Protein AF-G5JDY2-F1 (afdb_monomer)

pLDDT: mean 75.81, std 18.69, range [34.12, 97.06]

Sequence (237 aa):
MHYLDYQIGDGAIVSAGGQRQGIKLGQPGVKLIEAIADKLKKIEQNDEKLADNTHEKALMRFLSHESQPSSTEVTQPSITPEVLGLSDDWVKRLQSVMEQTGQTDFKAMVCELVKQEIKFREGMRTRHQGKDFQSMPLSKLKRTRHPEAAAEKMRRAFLAIKYYNSNVATSLSQRWFINPNSIHKLVGGRFSIITPWCDRHFDEIDSHNQTYELTEGDNRKSVDISEVVQVPEYPTD

Secondary structure (DSSP, 8-state):
--TTS----THHHHHTTT---PPPTTSTT-PPPHHHHHHHHHHHHHHTTSSSSHHHHHHHHHHTT---------------TTTTT--HHHHHHHHHHHHHHT---HHHHHHHHHHHHHHHHHHHHHTTTT--STTS-HHHHHH---HHHHHHHHHHHHHHHHHIIIII--SGGG----SHHHHHHHH---HHHHHHHHHHTHHHHHHHHHHTT--GGGG--SS-HHHHPPPPSS---

Structure (mmCIF, N/CA/C/O backbone):
data_AF-G5JDY2-F1
#
_entry.id   AF-G5JDY2-F1
#
loop_
_atom_site.group_PDB
_atom_site.id
_atom_site.type_symbol
_atom_site.label_atom_id
_atom_site.label_alt_id
_atom_site.label_comp_id
_atom_site.label_asym_id
_atom_site.label_entity_id
_atom_site.label_seq_id
_atom_site.pdbx_PDB_ins_code
_atom_site.Cartn_x
_atom_site.Cartn_y
_atom_site.Cartn_z
_atom_site.occupancy
_atom_site.B_iso_or_equiv
_atom_site.auth_seq_id
_atom_site.auth_comp_id
_atom_site.auth_asym_id
_atom_site.auth_atom_id
_atom_site.pdbx_PDB_model_num
ATOM 1 N N . MET A 1 1 ? 30.820 24.863 43.262 1.00 44.72 1 MET A N 1
ATOM 2 C CA . MET A 1 1 ? 30.528 24.304 41.925 1.00 44.72 1 MET A CA 1
ATOM 3 C C . MET A 1 1 ? 29.238 24.936 41.435 1.00 44.72 1 MET A C 1
ATOM 5 O O . MET A 1 1 ? 28.213 24.754 42.081 1.00 44.72 1 MET A O 1
ATOM 9 N N . HIS A 1 2 ? 29.319 25.765 40.394 1.00 37.88 2 HIS A N 1
ATOM 10 C CA . HIS A 1 2 ? 28.180 26.474 39.813 1.00 37.88 2 HIS A CA 1
ATOM 11 C C . HIS A 1 2 ? 27.508 25.582 38.758 1.00 37.88 2 HIS A C 1
ATOM 13 O O . HIS A 1 2 ? 28.174 25.052 37.880 1.00 37.88 2 HIS A O 1
ATOM 19 N N . TYR A 1 3 ? 26.189 25.406 38.852 1.00 39.09 3 TYR A N 1
ATOM 20 C CA . TYR A 1 3 ? 25.370 24.538 37.985 1.00 39.09 3 TYR A CA 1
ATOM 21 C C . TYR A 1 3 ? 25.087 25.150 36.589 1.00 39.09 3 TYR A C 1
ATOM 23 O O . TYR A 1 3 ? 24.104 24.791 35.946 1.00 39.09 3 TYR A O 1
ATOM 31 N N . LEU A 1 4 ? 25.906 26.107 36.137 1.00 39.38 4 LEU A N 1
ATOM 32 C CA . LEU A 1 4 ? 25.651 26.935 34.946 1.00 39.38 4 LEU A CA 1
ATOM 33 C C . LEU A 1 4 ? 26.589 26.646 33.757 1.00 39.38 4 LEU A C 1
ATOM 35 O O . LEU A 1 4 ? 26.387 27.223 32.694 1.00 39.38 4 LEU A O 1
ATOM 39 N N . ASP A 1 5 ? 27.557 25.734 33.895 1.00 41.59 5 ASP A N 1
ATOM 40 C CA . ASP A 1 5 ? 28.634 25.548 32.903 1.00 41.59 5 ASP A CA 1
ATOM 41 C C . ASP A 1 5 ? 28.404 24.422 31.876 1.00 41.59 5 ASP A C 1
ATOM 43 O O . ASP A 1 5 ? 29.284 24.137 31.065 1.00 41.59 5 ASP A O 1
ATOM 47 N N . TYR A 1 6 ? 27.242 23.766 31.859 1.00 45.47 6 TYR A N 1
ATOM 48 C CA . TYR A 1 6 ? 26.938 22.738 30.856 1.00 45.47 6 TYR A CA 1
ATOM 49 C C . TYR A 1 6 ? 25.781 23.165 29.960 1.00 45.47 6 TYR A C 1
ATOM 51 O O . TYR A 1 6 ? 24.608 23.139 30.329 1.00 45.47 6 TYR A O 1
ATOM 59 N N . GLN A 1 7 ? 26.134 23.516 28.729 1.00 45.25 7 GLN A N 1
ATOM 60 C CA . GLN A 1 7 ? 25.200 23.674 27.629 1.00 45.25 7 GLN A CA 1
ATOM 61 C C . GLN A 1 7 ? 25.020 22.290 26.988 1.00 45.25 7 GLN A C 1
ATOM 63 O O . GLN A 1 7 ? 25.924 21.785 26.320 1.00 45.25 7 GLN A O 1
ATOM 68 N N . ILE A 1 8 ? 23.876 21.637 27.215 1.00 48.44 8 ILE A N 1
ATOM 69 C CA . ILE A 1 8 ? 23.504 20.444 26.443 1.00 48.44 8 ILE A CA 1
ATOM 70 C C . ILE A 1 8 ? 23.123 20.948 25.052 1.00 48.44 8 ILE A C 1
ATOM 72 O O . ILE A 1 8 ? 22.000 21.384 24.822 1.00 48.44 8 ILE A O 1
ATOM 76 N N . GLY A 1 9 ? 24.099 20.993 24.150 1.00 44.06 9 GLY A N 1
ATOM 77 C CA . GLY A 1 9 ? 23.869 21.410 22.777 1.00 44.06 9 GLY A CA 1
ATOM 78 C C . GLY A 1 9 ? 23.030 20.373 22.034 1.00 44.06 9 GLY A C 1
ATOM 79 O O . GLY A 1 9 ? 23.455 19.227 21.884 1.00 44.06 9 GLY A O 1
ATOM 80 N N . ASP A 1 10 ? 21.896 20.799 21.476 1.00 51.88 10 ASP A N 1
ATOM 81 C CA . ASP A 1 10 ? 21.082 20.014 20.531 1.00 51.88 10 ASP A CA 1
ATOM 82 C C . ASP A 1 10 ? 21.873 19.550 19.292 1.00 51.88 10 ASP A C 1
ATOM 84 O O . ASP A 1 10 ? 21.410 18.700 18.534 1.00 51.88 10 ASP A O 1
ATOM 88 N N . GLY A 1 11 ? 23.099 20.047 19.093 1.00 53.56 11 GLY A N 1
ATOM 89 C CA . GLY A 1 11 ? 23.984 19.667 17.993 1.00 53.56 11 GLY A CA 1
ATOM 90 C C . GLY A 1 11 ? 24.233 18.159 17.873 1.00 53.56 11 GLY A C 1
ATOM 91 O O . GLY A 1 11 ? 24.315 17.660 16.755 1.00 53.56 11 GLY A O 1
ATOM 92 N N . ALA A 1 12 ? 24.277 17.416 18.986 1.00 53.31 12 ALA A N 1
ATOM 93 C CA . ALA A 1 12 ? 24.433 15.955 18.956 1.00 53.31 12 ALA A CA 1
ATOM 94 C C . ALA A 1 12 ? 23.153 15.215 18.516 1.00 53.31 12 ALA A C 1
ATOM 96 O O . ALA A 1 12 ? 23.222 14.121 17.963 1.00 53.31 12 ALA A O 1
ATOM 97 N N . ILE A 1 13 ? 21.979 15.812 18.744 1.00 51.97 13 ILE A N 1
ATOM 98 C CA . ILE A 1 13 ? 20.679 15.268 18.321 1.00 51.97 13 ILE A CA 1
ATOM 99 C C . ILE A 1 13 ? 20.445 15.580 16.839 1.00 51.97 13 ILE A C 1
ATOM 101 O O . ILE A 1 13 ? 19.950 14.736 16.091 1.00 51.97 13 ILE A O 1
ATOM 105 N N . VAL A 1 14 ? 20.846 16.777 16.403 1.00 57.16 14 VAL A N 1
ATOM 106 C CA . VAL A 1 14 ? 20.734 17.225 15.010 1.00 57.16 14 VAL A CA 1
ATOM 107 C C . VAL A 1 14 ? 21.685 16.444 14.096 1.00 57.16 14 VAL A C 1
ATOM 109 O O . VAL A 1 14 ? 21.272 16.036 13.013 1.00 57.16 14 VAL A O 1
ATOM 112 N N . SER A 1 15 ? 22.917 16.148 14.531 1.00 57.53 15 SER A N 1
ATOM 113 C CA . SER A 1 15 ? 23.871 15.351 13.739 1.00 57.53 15 SER A CA 1
ATOM 114 C C . SER A 1 15 ? 23.479 13.874 13.596 1.00 57.53 15 SER A C 1
ATOM 116 O O . SER A 1 15 ? 23.879 13.229 12.629 1.00 57.53 15 SER A O 1
ATOM 118 N N . ALA A 1 16 ? 22.662 13.347 14.514 1.00 54.66 16 ALA A N 1
ATOM 119 C CA . ALA A 1 16 ? 22.169 11.967 14.514 1.00 54.66 16 ALA A CA 1
ATOM 120 C C . ALA A 1 16 ? 20.735 11.819 13.957 1.00 54.66 16 ALA A C 1
ATOM 122 O O . ALA A 1 16 ? 20.071 10.809 14.204 1.00 54.66 16 ALA A O 1
ATOM 123 N N . GLY A 1 17 ? 20.223 12.822 13.233 1.00 56.22 17 GLY A N 1
ATOM 124 C CA . GLY A 1 17 ? 18.916 12.746 12.570 1.00 56.22 17 GLY A CA 1
ATOM 125 C C . GLY A 1 17 ? 17.718 12.669 13.526 1.00 56.22 17 GLY A C 1
ATOM 126 O O . GLY A 1 17 ? 16.702 12.066 13.190 1.00 56.22 17 GLY A O 1
ATOM 127 N N . GLY A 1 18 ? 17.824 13.238 14.732 1.00 57.09 18 GLY A N 1
ATOM 128 C CA . GLY A 1 18 ? 16.730 13.277 15.711 1.00 57.09 18 GLY A CA 1
ATOM 129 C C . GLY A 1 18 ? 16.553 12.003 16.547 1.00 57.09 18 GLY A C 1
ATOM 130 O O . GLY A 1 18 ? 15.628 11.925 17.357 1.00 57.09 18 GLY A O 1
ATOM 131 N N . GLN A 1 19 ? 17.433 11.009 16.400 1.00 51.22 19 GLN A N 1
ATOM 132 C CA . GLN A 1 19 ? 17.421 9.792 17.215 1.00 51.22 19 GLN A CA 1
ATOM 133 C C . GLN A 1 19 ? 18.174 10.030 18.534 1.00 51.22 19 GLN A C 1
ATOM 135 O O . GLN A 1 19 ? 19.338 10.427 18.544 1.00 51.22 19 GLN A O 1
ATOM 140 N N . ARG A 1 20 ? 17.525 9.766 19.677 1.00 52.12 20 ARG A N 1
ATOM 141 C CA . ARG A 1 20 ? 18.186 9.819 20.992 1.00 52.12 20 ARG A CA 1
ATOM 142 C C . ARG A 1 20 ? 19.141 8.631 21.126 1.00 52.12 20 ARG A C 1
ATOM 144 O O . ARG A 1 20 ? 18.690 7.503 21.307 1.00 52.12 20 ARG A O 1
ATOM 151 N N . GLN A 1 21 ? 20.449 8.871 21.081 1.00 49.72 21 GLN A N 1
ATOM 152 C CA . GLN A 1 21 ? 21.435 7.833 21.384 1.00 49.72 21 GLN A CA 1
ATOM 153 C C . GLN A 1 21 ? 21.562 7.661 22.902 1.00 49.72 21 GLN A C 1
ATOM 155 O O . GLN A 1 21 ? 22.190 8.461 23.590 1.00 49.72 21 GLN A O 1
ATOM 160 N N . GLY A 1 22 ? 20.933 6.619 23.444 1.00 54.03 22 GLY A N 1
ATOM 161 C CA . GLY A 1 22 ? 21.213 6.170 24.806 1.00 54.03 22 GLY A CA 1
ATOM 162 C C . GLY A 1 22 ? 22.564 5.454 24.863 1.00 54.03 22 GLY A C 1
ATOM 163 O O . GLY A 1 22 ? 22.836 4.581 24.040 1.00 54.03 22 GLY A O 1
ATOM 164 N N . ILE A 1 23 ? 23.402 5.789 25.844 1.00 53.62 23 ILE A N 1
ATOM 165 C CA . ILE A 1 23 ? 24.634 5.042 26.127 1.00 53.62 23 ILE A CA 1
ATOM 166 C C . ILE A 1 23 ? 24.253 3.782 26.913 1.00 53.62 23 ILE A C 1
ATOM 168 O O . ILE A 1 23 ? 23.646 3.870 27.982 1.00 53.62 23 ILE A O 1
ATOM 172 N N . LYS A 1 24 ? 24.588 2.598 26.385 1.00 51.81 24 LYS A N 1
ATOM 173 C CA . LYS A 1 24 ? 24.341 1.321 27.071 1.00 51.81 24 LYS A CA 1
ATOM 174 C C . LYS A 1 24 ? 25.300 1.165 28.256 1.00 51.81 24 LYS A C 1
ATOM 176 O O . LYS A 1 24 ? 26.511 1.329 28.108 1.00 51.81 24 LYS A O 1
ATOM 181 N N . LEU A 1 25 ? 24.758 0.815 29.422 1.00 51.72 25 LEU A N 1
ATOM 182 C CA . LEU A 1 25 ? 25.551 0.445 30.596 1.00 51.72 25 LEU A CA 1
ATOM 183 C C . LEU A 1 25 ? 26.377 -0.820 30.288 1.00 51.72 25 LEU A C 1
ATOM 185 O O . LEU A 1 25 ? 25.886 -1.725 29.616 1.00 51.72 25 LEU A O 1
ATOM 189 N N . GLY A 1 26 ? 27.628 -0.868 30.758 1.00 56.31 26 GLY A N 1
ATOM 190 C CA . GLY A 1 26 ? 28.533 -2.013 30.565 1.00 56.31 26 GLY A CA 1
ATOM 191 C C . GLY A 1 26 ? 29.486 -1.927 29.364 1.00 56.31 26 GLY A C 1
ATOM 192 O O . GLY A 1 26 ? 30.232 -2.872 29.124 1.00 56.31 26 GLY A O 1
ATOM 193 N N . GLN A 1 27 ? 29.502 -0.816 28.616 1.00 55.31 27 GLN A N 1
ATOM 194 C CA . GLN A 1 27 ? 30.501 -0.591 27.564 1.00 55.31 27 GLN A CA 1
ATOM 195 C C . GLN A 1 27 ? 31.843 -0.067 28.114 1.00 55.31 27 GLN A C 1
ATOM 197 O O . GLN A 1 27 ? 31.863 0.607 29.150 1.00 55.31 27 GLN A O 1
ATOM 202 N N . PRO A 1 28 ? 32.970 -0.326 27.418 1.00 46.12 28 PRO A N 1
ATOM 203 C CA . PRO A 1 28 ? 34.279 0.199 27.801 1.00 46.12 28 PRO A CA 1
ATOM 204 C C . PRO A 1 28 ? 34.244 1.729 27.937 1.00 46.12 28 PRO A C 1
ATOM 206 O O . PRO A 1 28 ? 33.861 2.430 27.006 1.00 46.12 28 PRO A O 1
ATOM 209 N N . GLY A 1 29 ? 34.631 2.251 29.104 1.00 51.69 29 GLY A N 1
ATOM 210 C CA . GLY A 1 29 ? 34.652 3.695 29.386 1.00 51.69 29 GLY A CA 1
ATOM 211 C C . GLY A 1 29 ? 33.401 4.258 30.073 1.00 51.69 29 GLY A C 1
ATOM 212 O O . GLY A 1 29 ? 33.435 5.401 30.525 1.00 51.69 29 GLY A O 1
ATOM 213 N N . VAL A 1 30 ? 32.332 3.472 30.239 1.00 54.56 30 VAL A N 1
ATOM 214 C CA . VAL A 1 30 ? 31.114 3.893 30.953 1.00 54.56 30 VAL A CA 1
ATOM 215 C C . VAL A 1 30 ? 31.181 3.429 32.410 1.00 54.56 30 VAL A C 1
ATOM 217 O O . VAL A 1 30 ? 31.143 2.232 32.686 1.00 54.56 30 VAL A O 1
ATOM 220 N N . LYS A 1 31 ? 31.276 4.369 33.360 1.00 56.03 31 LYS A N 1
ATOM 221 C CA . LYS A 1 31 ? 31.296 4.078 34.805 1.00 56.03 31 LYS A CA 1
ATOM 222 C C . LYS A 1 31 ? 29.950 4.405 35.447 1.00 56.03 31 LYS A C 1
ATOM 224 O O . LYS A 1 31 ? 29.399 5.481 35.228 1.00 56.03 31 LYS A O 1
ATOM 229 N N . LEU A 1 32 ? 29.437 3.477 36.252 1.00 58.91 32 LEU A N 1
ATOM 230 C CA . LEU A 1 32 ? 28.221 3.673 37.037 1.00 58.91 32 LEU A CA 1
ATOM 231 C C . LEU A 1 32 ? 28.527 4.557 38.255 1.00 58.91 32 LEU A C 1
ATOM 233 O O . LEU A 1 32 ? 29.539 4.360 38.924 1.00 58.91 32 LEU A O 1
ATOM 237 N N . ILE A 1 33 ? 27.651 5.516 38.551 1.00 65.69 33 ILE A N 1
ATOM 238 C CA . ILE A 1 33 ? 27.779 6.373 39.736 1.00 65.69 33 ILE A CA 1
ATOM 239 C C . ILE A 1 33 ? 27.248 5.609 40.958 1.00 65.69 33 ILE A C 1
ATOM 241 O O . ILE A 1 33 ? 26.198 4.968 40.878 1.00 65.69 33 ILE A O 1
ATOM 245 N N . GLU A 1 34 ? 27.947 5.698 42.092 1.00 60.94 34 GLU A N 1
ATOM 246 C CA . GLU A 1 34 ? 27.677 4.929 43.323 1.00 60.94 34 GLU A CA 1
ATOM 247 C C . GLU A 1 34 ? 26.218 5.027 43.802 1.00 60.94 34 GLU A C 1
ATOM 249 O O . GLU A 1 34 ? 25.598 4.016 44.126 1.00 60.94 34 GLU A O 1
ATOM 254 N N . ALA A 1 35 ? 25.608 6.214 43.718 1.00 55.69 35 ALA A N 1
ATOM 255 C CA . ALA A 1 35 ? 24.208 6.431 44.096 1.00 55.69 35 ALA A CA 1
ATOM 256 C C . ALA A 1 35 ? 23.195 5.604 43.271 1.00 55.69 35 ALA A C 1
ATOM 258 O O . ALA A 1 35 ? 22.096 5.303 43.743 1.00 55.69 35 ALA A O 1
ATOM 259 N N . ILE A 1 36 ? 23.543 5.247 42.030 1.00 56.00 36 ILE A N 1
ATOM 260 C CA . ILE A 1 36 ? 22.716 4.404 41.155 1.00 56.00 36 ILE A CA 1
ATOM 261 C C . ILE A 1 36 ? 23.014 2.920 41.416 1.00 56.00 36 ILE A C 1
ATOM 263 O O . ILE A 1 36 ? 22.095 2.102 41.382 1.00 56.00 36 ILE A O 1
ATOM 267 N N . ALA A 1 37 ? 24.261 2.581 41.760 1.00 60.59 37 ALA A N 1
ATOM 268 C CA . ALA A 1 37 ? 24.661 1.225 42.134 1.00 60.59 37 ALA A CA 1
ATOM 269 C C . ALA A 1 37 ? 23.890 0.712 43.363 1.00 60.59 37 ALA A C 1
ATOM 271 O O . ALA A 1 37 ? 23.390 -0.413 43.355 1.00 60.59 37 ALA A O 1
ATOM 272 N N . ASP A 1 38 ? 23.713 1.556 44.382 1.00 67.25 38 ASP A N 1
ATOM 273 C CA . ASP A 1 38 ? 22.978 1.191 45.599 1.00 67.25 38 ASP A CA 1
ATOM 274 C C . ASP A 1 38 ? 21.475 1.000 45.359 1.00 67.25 38 ASP A C 1
ATOM 276 O O . ASP A 1 38 ? 20.833 0.165 46.003 1.00 67.25 38 ASP A O 1
ATOM 280 N N . LYS A 1 39 ? 20.896 1.746 44.408 1.00 65.69 39 LYS A N 1
ATOM 281 C CA . LYS A 1 39 ? 19.500 1.550 43.989 1.00 65.69 39 LYS A CA 1
ATOM 282 C C . LYS A 1 39 ? 19.311 0.233 43.243 1.00 65.69 39 LYS A C 1
ATOM 284 O O . LYS A 1 39 ? 18.317 -0.439 43.496 1.00 65.69 39 LYS A O 1
ATOM 289 N N . LEU A 1 40 ? 20.249 -0.148 42.375 1.00 61.69 40 LEU A N 1
ATOM 290 C CA . LEU A 1 40 ? 20.178 -1.411 41.634 1.00 61.69 40 LEU A CA 1
ATOM 291 C C . LEU A 1 40 ? 20.337 -2.623 42.559 1.00 61.69 40 LEU A C 1
ATOM 293 O O . LEU A 1 40 ? 19.518 -3.534 42.495 1.00 61.69 40 LEU A O 1
ATOM 297 N N . LYS A 1 41 ? 21.273 -2.576 43.519 1.00 65.19 41 LYS A N 1
ATOM 298 C CA . LYS A 1 41 ? 21.425 -3.636 44.533 1.00 65.19 41 LYS A CA 1
ATOM 299 C C . LYS A 1 41 ? 20.161 -3.851 45.372 1.00 65.19 41 LYS A C 1
ATOM 301 O O . LYS A 1 41 ? 19.842 -4.983 45.713 1.00 65.19 41 LYS A O 1
ATOM 306 N N . LYS A 1 42 ? 19.418 -2.785 45.696 1.00 63.47 42 LYS A N 1
ATOM 307 C CA . LYS A 1 42 ? 18.137 -2.891 46.424 1.00 63.47 42 LYS A CA 1
ATOM 308 C C . LYS A 1 42 ? 17.010 -3.504 45.591 1.00 63.47 42 LYS A C 1
ATOM 310 O O . LYS A 1 42 ? 16.092 -4.074 46.170 1.00 63.47 42 LYS A O 1
ATOM 315 N N . ILE A 1 43 ? 17.055 -3.358 44.268 1.00 59.12 43 ILE A N 1
ATOM 316 C CA . ILE A 1 43 ? 16.071 -3.956 43.356 1.00 59.12 43 ILE A CA 1
ATOM 317 C C . ILE A 1 43 ? 16.373 -5.451 43.197 1.00 59.12 43 ILE A C 1
ATOM 319 O O . ILE A 1 43 ? 15.486 -6.264 43.431 1.00 59.12 43 ILE A O 1
ATOM 323 N N . GLU A 1 44 ? 17.636 -5.819 42.960 1.00 56.78 44 GLU A N 1
ATOM 324 C CA . GLU A 1 44 ? 18.056 -7.227 42.849 1.00 56.78 44 GLU A CA 1
ATOM 325 C C . GLU A 1 44 ? 17.809 -8.016 44.150 1.00 56.78 44 GLU A C 1
ATOM 327 O O . GLU A 1 44 ? 17.291 -9.128 44.112 1.00 56.78 44 GLU A O 1
ATOM 332 N N . GLN A 1 45 ? 18.061 -7.415 45.322 1.00 55.88 45 GLN A N 1
ATOM 333 C CA . GLN A 1 45 ? 17.772 -8.044 46.623 1.00 55.88 45 GLN A CA 1
ATOM 334 C C . GLN A 1 45 ? 16.270 -8.173 46.942 1.00 55.88 45 GLN A C 1
ATOM 336 O O . GLN A 1 45 ? 15.897 -8.979 47.800 1.00 55.88 45 GLN A O 1
ATOM 341 N N . ASN A 1 46 ? 15.408 -7.376 46.299 1.00 53.84 46 ASN A N 1
ATOM 342 C CA . ASN A 1 46 ? 13.953 -7.485 46.442 1.00 53.84 46 ASN A CA 1
ATOM 343 C C . ASN A 1 46 ? 13.374 -8.574 45.532 1.00 53.84 46 ASN A C 1
ATOM 345 O O . ASN A 1 46 ? 12.448 -9.265 45.955 1.00 53.84 46 ASN A O 1
ATOM 349 N N . ASP A 1 47 ? 13.938 -8.768 44.338 1.00 48.53 47 ASP A N 1
ATOM 350 C CA . ASP A 1 47 ? 13.490 -9.803 43.401 1.00 48.53 47 ASP A CA 1
ATOM 351 C C . ASP A 1 47 ? 13.899 -11.215 43.860 1.00 48.53 47 ASP A C 1
ATOM 353 O O . ASP A 1 47 ? 13.107 -12.151 43.751 1.00 48.53 47 ASP A O 1
ATOM 357 N N . GLU A 1 48 ? 15.070 -11.373 44.492 1.00 46.34 48 GLU A N 1
ATOM 358 C CA . GLU A 1 48 ? 15.531 -12.676 45.008 1.00 46.34 48 GLU A CA 1
ATOM 359 C C . GLU A 1 48 ? 14.719 -13.172 46.225 1.00 46.34 48 GLU A C 1
ATOM 361 O O . GLU A 1 48 ? 14.600 -14.374 46.456 1.00 46.34 48 GLU A O 1
ATOM 366 N N . LYS A 1 49 ? 14.092 -12.264 46.990 1.00 47.50 49 LYS A N 1
ATOM 367 C CA . LYS A 1 49 ? 13.201 -12.614 48.116 1.00 47.50 49 LYS A CA 1
ATOM 368 C C . LYS A 1 49 ? 11.743 -12.850 47.714 1.00 47.50 49 LYS A C 1
ATOM 370 O O . LYS A 1 49 ? 10.965 -13.325 48.543 1.00 47.50 49 LYS A O 1
ATOM 375 N N . LEU A 1 50 ? 11.355 -12.516 46.483 1.00 44.16 50 LEU A N 1
ATOM 376 C CA . LEU A 1 50 ? 9.963 -12.578 46.027 1.00 44.16 50 LEU A CA 1
ATOM 377 C C . LEU A 1 50 ? 9.588 -13.928 45.393 1.00 44.16 50 LEU A C 1
ATOM 379 O O . LEU A 1 50 ? 8.407 -14.184 45.162 1.00 44.16 50 LEU A O 1
ATOM 383 N N . ALA A 1 51 ? 10.563 -14.806 45.147 1.00 44.12 51 ALA A N 1
ATOM 384 C CA . ALA A 1 51 ? 10.347 -16.023 44.374 1.00 44.12 51 ALA A CA 1
ATOM 385 C C . ALA A 1 51 ? 9.610 -17.159 45.109 1.00 44.12 51 ALA A C 1
ATOM 387 O O . ALA A 1 51 ? 9.164 -18.070 44.423 1.00 44.12 51 ALA A O 1
ATOM 388 N N . ASP A 1 52 ? 9.439 -17.134 46.444 1.00 52.97 52 ASP A N 1
ATOM 389 C CA . ASP A 1 52 ? 9.148 -18.407 47.133 1.00 52.97 52 ASP A CA 1
ATOM 390 C C . ASP A 1 52 ? 8.101 -18.435 48.259 1.00 52.97 52 ASP A C 1
ATOM 392 O O . ASP A 1 52 ? 8.069 -19.420 48.984 1.00 52.97 52 ASP A O 1
ATOM 396 N N . ASN A 1 53 ? 7.230 -17.433 48.491 1.00 57.06 53 ASN A N 1
ATOM 397 C CA . ASN A 1 53 ? 6.184 -17.637 49.531 1.00 57.06 53 ASN A CA 1
ATOM 398 C C . ASN A 1 53 ? 4.965 -16.694 49.589 1.00 57.06 53 ASN A C 1
ATOM 400 O O . ASN A 1 53 ? 4.247 -16.690 50.594 1.00 57.06 53 ASN A O 1
ATOM 404 N N . THR A 1 54 ? 4.686 -15.875 48.574 1.00 58.06 54 THR A N 1
ATOM 405 C CA . THR A 1 54 ? 3.612 -14.865 48.702 1.00 58.06 54 THR A CA 1
ATOM 406 C C . THR A 1 54 ? 2.256 -15.371 48.210 1.00 58.06 54 THR A C 1
ATOM 408 O O . THR A 1 54 ? 1.230 -15.050 48.807 1.00 58.06 54 THR A O 1
ATOM 411 N N . HIS A 1 55 ? 2.235 -16.192 47.156 1.00 49.53 55 HIS A N 1
ATOM 412 C CA . HIS A 1 55 ? 0.982 -16.618 46.527 1.00 49.53 55 HIS A CA 1
ATOM 413 C C . HIS A 1 55 ? 0.299 -17.760 47.294 1.00 49.53 55 HIS A C 1
ATOM 415 O O . HIS A 1 55 ? -0.890 -17.661 47.573 1.00 49.53 55 HIS A O 1
ATOM 421 N N . GLU A 1 56 ? 1.044 -18.778 47.744 1.00 50.72 56 GLU A N 1
ATOM 422 C CA . GLU A 1 56 ? 0.485 -19.886 48.539 1.00 50.72 56 GLU A CA 1
ATOM 423 C C . GLU A 1 56 ? 0.025 -19.451 49.934 1.00 50.72 56 GLU A C 1
ATOM 425 O O . GLU A 1 56 ? -1.042 -19.868 50.377 1.00 50.72 56 GLU A O 1
ATOM 430 N N . LYS A 1 57 ? 0.746 -18.547 50.617 1.00 54.03 57 LYS A N 1
ATOM 431 C CA . LYS A 1 57 ? 0.266 -17.978 51.891 1.00 54.03 57 LYS A CA 1
ATOM 432 C C . LYS A 1 57 ? -0.962 -17.095 51.707 1.00 54.03 57 LYS A C 1
ATOM 434 O O . LYS A 1 57 ? -1.825 -17.105 52.578 1.00 54.03 57 LYS A O 1
ATOM 439 N N . ALA A 1 58 ? -1.061 -16.347 50.607 1.00 56.28 58 ALA A N 1
ATOM 440 C CA . ALA A 1 58 ? -2.255 -15.563 50.302 1.00 56.28 58 ALA A CA 1
ATOM 441 C C . ALA A 1 58 ? -3.462 -16.470 50.013 1.00 56.28 58 ALA A C 1
ATOM 443 O O . ALA A 1 58 ? -4.537 -16.229 50.554 1.00 56.28 58 ALA A O 1
ATOM 444 N N . LEU A 1 59 ? -3.263 -17.554 49.256 1.00 48.22 59 LEU A N 1
ATOM 445 C CA . LEU A 1 59 ? -4.294 -18.552 48.962 1.00 48.22 59 LEU A CA 1
ATOM 446 C C . LEU A 1 59 ? -4.725 -19.326 50.218 1.00 48.22 59 LEU A C 1
ATOM 448 O O . LEU A 1 59 ? -5.917 -19.472 50.466 1.00 48.22 59 LEU A O 1
ATOM 452 N N . MET A 1 60 ? -3.780 -19.737 51.068 1.00 50.34 60 MET A N 1
ATOM 453 C CA . MET A 1 60 ? -4.082 -20.428 52.328 1.00 50.34 60 MET A CA 1
ATOM 454 C C . MET A 1 60 ? -4.779 -19.515 53.338 1.00 50.34 60 MET A C 1
ATOM 456 O O . MET A 1 60 ? -5.646 -19.984 54.068 1.00 50.34 60 MET A O 1
ATOM 460 N N . ARG A 1 61 ? -4.468 -18.211 53.363 1.00 57.81 61 ARG A N 1
ATOM 461 C CA . ARG A 1 61 ? -5.158 -17.212 54.202 1.00 57.81 61 ARG A CA 1
ATOM 462 C C . ARG A 1 61 ? -6.567 -16.897 53.694 1.00 57.81 61 ARG A C 1
ATOM 464 O O . ARG A 1 61 ? -7.441 -16.588 54.495 1.00 57.81 61 ARG A O 1
ATOM 471 N N . PHE A 1 62 ? -6.780 -16.996 52.381 1.00 53.16 62 PHE A N 1
ATOM 472 C CA . PHE A 1 62 ? -8.089 -16.839 51.749 1.00 53.16 62 PHE A CA 1
ATOM 473 C C . PHE A 1 62 ? -8.992 -18.053 52.018 1.00 53.16 62 PHE A C 1
ATOM 475 O O . PHE A 1 62 ? -10.152 -17.886 52.373 1.00 53.16 62 PHE A O 1
ATOM 482 N N . LEU A 1 63 ? -8.439 -19.269 51.946 1.00 53.19 63 LEU A N 1
ATOM 483 C CA . LEU A 1 63 ? -9.164 -20.520 52.205 1.00 53.19 63 LEU A CA 1
ATOM 484 C C . LEU A 1 63 ? -9.429 -20.793 53.698 1.00 53.19 63 LEU A C 1
ATOM 486 O O . LEU A 1 63 ? -10.342 -21.539 54.026 1.00 53.19 63 LEU A O 1
ATOM 490 N N . SER A 1 64 ? -8.659 -20.194 54.614 1.00 51.66 64 SER A N 1
ATOM 491 C CA . SER A 1 64 ? -8.854 -20.359 56.068 1.00 51.66 64 SER A CA 1
ATOM 492 C C . SER A 1 64 ? -9.809 -19.339 56.703 1.00 51.66 64 SER A C 1
ATOM 494 O O . SER A 1 64 ? -10.122 -19.460 57.885 1.00 51.66 64 SER A O 1
ATOM 496 N N . HIS A 1 65 ? -10.325 -18.378 55.929 1.00 45.50 65 HIS A N 1
ATOM 497 C CA . HIS A 1 65 ? -11.358 -17.427 56.357 1.00 45.50 65 HIS A CA 1
ATOM 498 C C . HIS A 1 65 ? -12.715 -17.683 55.673 1.00 45.50 65 HIS A C 1
ATOM 500 O O . HIS A 1 65 ? -13.465 -16.756 55.384 1.00 45.50 65 HIS A O 1
ATOM 506 N N . GLU A 1 66 ? -13.094 -18.946 55.478 1.00 47.69 66 GLU A N 1
ATOM 507 C CA . GLU A 1 66 ? -14.516 -19.291 55.432 1.00 47.69 66 GLU A CA 1
ATOM 508 C C . GLU A 1 66 ? -15.031 -19.403 56.865 1.00 47.69 66 GLU A C 1
ATOM 510 O O . GLU A 1 66 ? -14.812 -20.414 57.528 1.00 47.69 66 GLU A O 1
ATOM 515 N N . SER A 1 67 ? -15.677 -18.334 57.340 1.00 47.00 67 SER A N 1
ATOM 516 C CA . SER A 1 67 ? -16.757 -18.308 58.347 1.00 47.00 67 SER A CA 1
ATOM 517 C C . SER A 1 67 ? -16.659 -17.056 59.214 1.00 47.00 67 SER A C 1
ATOM 519 O O . SER A 1 67 ? -16.187 -17.143 60.338 1.00 47.00 67 SER A O 1
ATOM 521 N N . GLN A 1 68 ? -17.144 -15.910 58.727 1.00 34.12 68 GLN A N 1
ATOM 522 C CA . GLN A 1 68 ? -18.016 -15.013 59.503 1.00 34.12 68 GLN A CA 1
ATOM 523 C C . GLN A 1 68 ? -18.832 -14.135 58.534 1.00 34.12 68 GLN A C 1
ATOM 525 O O . GLN A 1 68 ? -18.260 -13.564 57.605 1.00 34.12 68 GLN A O 1
ATOM 530 N N . PRO A 1 69 ? -20.157 -14.000 58.724 1.00 45.97 69 PRO A N 1
ATOM 531 C CA . PRO A 1 69 ? -20.981 -13.113 57.921 1.00 45.97 69 PRO A CA 1
ATOM 532 C C . PRO A 1 69 ? -20.834 -11.690 58.463 1.00 45.97 69 PRO A C 1
ATOM 534 O O . PRO A 1 69 ? -21.523 -11.293 59.399 1.00 45.97 69 PRO A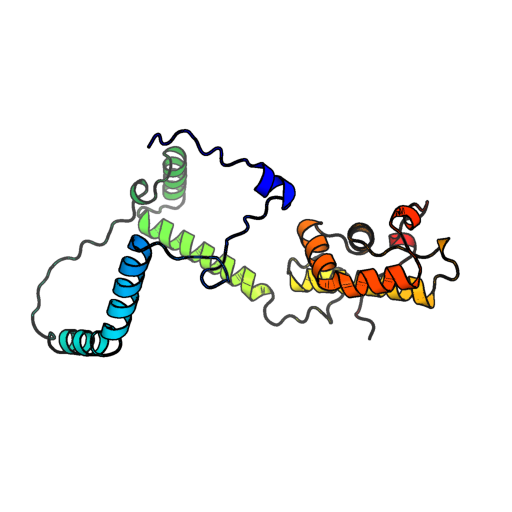 O 1
ATOM 537 N N . SER A 1 70 ? -19.924 -10.908 57.889 1.00 35.25 70 SER A N 1
ATOM 538 C CA . SER A 1 70 ? -19.935 -9.458 58.066 1.00 35.25 70 SER A CA 1
ATOM 539 C C . SER A 1 70 ? -20.638 -8.839 56.865 1.00 35.25 70 SER A C 1
ATOM 541 O O . SER A 1 70 ? -20.057 -8.653 55.795 1.00 35.25 70 SER A O 1
ATOM 543 N N . SER A 1 71 ? -21.921 -8.552 57.044 1.00 46.81 71 SER A N 1
ATOM 544 C CA . SER A 1 71 ? -22.696 -7.639 56.213 1.00 46.81 71 SER A CA 1
ATOM 545 C C . SER A 1 71 ? -22.061 -6.246 56.263 1.00 46.81 71 SER A C 1
ATOM 547 O O . SER A 1 71 ? -22.413 -5.411 57.091 1.00 46.81 71 SER A O 1
ATOM 549 N N . THR A 1 72 ? -21.098 -6.010 55.382 1.00 39.72 72 THR A N 1
ATOM 550 C CA . THR A 1 72 ? -20.689 -4.675 54.948 1.00 39.72 72 THR A CA 1
ATOM 551 C C . THR A 1 72 ? -21.202 -4.513 53.530 1.00 39.72 72 THR A C 1
ATOM 553 O O . THR A 1 72 ? -20.704 -5.167 52.614 1.00 39.72 72 THR A O 1
ATOM 556 N N . GLU A 1 73 ? -22.229 -3.679 53.361 1.00 46.94 73 GLU A N 1
ATOM 557 C CA . GLU A 1 73 ? -22.631 -3.165 52.055 1.00 46.94 73 GLU A CA 1
ATOM 558 C C . GLU A 1 73 ? -21.404 -2.532 51.395 1.00 46.94 73 GLU A C 1
ATOM 560 O O . GLU A 1 73 ? -20.935 -1.460 51.776 1.00 46.94 73 GLU A O 1
ATOM 565 N N . VAL A 1 74 ? -20.846 -3.231 50.410 1.00 40.12 74 VAL A N 1
ATOM 566 C CA . VAL A 1 74 ? -19.866 -2.658 49.497 1.00 40.12 74 VAL A CA 1
ATOM 567 C C . VAL A 1 74 ? -20.659 -1.761 48.556 1.00 40.12 74 VAL A C 1
ATOM 569 O O . VAL A 1 74 ? -21.203 -2.225 47.553 1.00 40.12 74 VAL A O 1
ATOM 572 N N . THR A 1 75 ? -20.770 -0.478 48.900 1.00 48.03 75 THR A N 1
ATOM 573 C CA . THR A 1 75 ? -21.299 0.548 47.999 1.00 48.03 75 THR A CA 1
ATOM 574 C C . THR A 1 75 ? -20.450 0.528 46.733 1.00 48.03 75 THR A C 1
ATOM 576 O O . THR A 1 75 ? -19.286 0.928 46.740 1.00 48.03 75 THR A O 1
ATOM 579 N N . GLN A 1 76 ? -21.003 -0.015 45.647 1.00 51.47 76 GLN A N 1
ATOM 580 C CA . GLN A 1 76 ? -20.319 -0.044 44.359 1.00 51.47 76 GLN A CA 1
ATOM 581 C C . GLN A 1 76 ? -19.948 1.389 43.949 1.00 51.47 76 GLN A C 1
ATOM 583 O O . GLN A 1 76 ? -20.765 2.292 44.148 1.00 51.47 76 GLN A O 1
ATOM 588 N N . PRO A 1 77 ? -18.777 1.620 43.328 1.00 56.47 77 PRO A N 1
ATOM 589 C CA . PRO A 1 77 ? -18.481 2.918 42.742 1.00 56.47 77 PRO A CA 1
ATOM 590 C C . PRO A 1 77 ? -19.566 3.244 41.706 1.00 56.47 77 PRO A C 1
ATOM 592 O O . PRO A 1 77 ? -19.756 2.531 40.714 1.00 56.47 77 PRO A O 1
ATOM 595 N N . SER A 1 78 ? -20.333 4.293 41.990 1.00 66.81 78 SER A N 1
ATOM 596 C CA . SER A 1 78 ? -21.334 4.841 41.084 1.00 66.81 78 SER A CA 1
ATOM 597 C C . SER A 1 78 ? -20.598 5.476 39.907 1.00 66.81 78 SER A C 1
ATOM 599 O O . SER A 1 78 ? -19.847 6.431 40.092 1.00 66.81 78 SER A O 1
ATOM 601 N N . ILE A 1 79 ? -20.764 4.924 38.703 1.00 69.19 79 ILE A N 1
ATOM 602 C CA . ILE A 1 79 ? -20.243 5.542 37.480 1.00 69.19 79 ILE A CA 1
ATOM 603 C C . ILE A 1 79 ? -21.121 6.762 37.216 1.00 69.19 79 ILE A C 1
ATOM 605 O O . ILE A 1 79 ? -22.272 6.606 36.817 1.00 69.19 79 ILE A O 1
ATOM 609 N N . THR A 1 80 ? -20.587 7.955 37.462 1.00 77.06 80 THR A N 1
ATOM 610 C CA . THR A 1 80 ? -21.259 9.224 37.164 1.00 77.06 80 THR A CA 1
ATOM 611 C C . THR A 1 80 ? -20.488 10.000 36.089 1.00 77.06 80 THR A C 1
ATOM 613 O O . THR A 1 80 ? -19.304 9.722 35.860 1.00 77.06 80 THR A O 1
ATOM 616 N N . PRO A 1 81 ? -21.127 10.957 35.392 1.00 70.50 81 PRO A N 1
ATOM 617 C CA . PRO A 1 81 ? -20.465 11.766 34.368 1.00 70.50 81 PRO A CA 1
ATOM 618 C C . PRO A 1 81 ? -19.224 12.516 34.880 1.00 70.50 81 PRO A C 1
ATOM 620 O O . PRO A 1 81 ? -18.253 12.669 34.138 1.00 70.50 81 PRO A O 1
ATOM 623 N N . GLU A 1 82 ? -19.228 12.918 36.153 1.00 73.88 82 GLU A N 1
ATOM 624 C CA . GLU A 1 82 ? -18.124 13.621 36.816 1.00 73.88 82 GLU A CA 1
ATOM 625 C C . GLU A 1 82 ? -16.908 12.707 37.000 1.00 73.88 82 GLU A C 1
ATOM 627 O O . GLU A 1 82 ? -15.778 13.120 36.751 1.00 73.88 82 GLU A O 1
ATOM 632 N N . VAL A 1 83 ? -17.135 11.438 37.365 1.00 78.56 83 VAL A N 1
ATOM 633 C CA . VAL A 1 83 ? -16.071 10.424 37.491 1.00 78.56 83 VAL A CA 1
ATOM 634 C C . VAL A 1 83 ? -15.427 10.128 36.131 1.00 78.56 83 VAL A C 1
ATOM 636 O O . VAL A 1 83 ? -14.241 9.814 36.062 1.00 78.56 83 VAL A O 1
ATOM 639 N N . LEU A 1 84 ? -16.190 10.257 35.042 1.00 75.50 84 LEU A N 1
ATOM 640 C CA . LEU A 1 84 ? -15.710 10.064 33.671 1.00 75.50 84 LEU A CA 1
ATOM 641 C C . LEU A 1 84 ? -15.051 11.316 33.064 1.00 75.50 84 LEU A C 1
ATOM 643 O O . LEU A 1 84 ? -14.553 11.242 31.941 1.00 75.50 84 LEU A O 1
ATOM 647 N N . GLY A 1 85 ? -15.037 12.450 33.776 1.00 78.00 85 GLY A N 1
ATOM 648 C CA . GLY A 1 85 ? -14.426 13.697 33.304 1.00 78.00 85 GLY A CA 1
ATOM 649 C C . GLY A 1 85 ? -15.071 14.256 32.032 1.00 78.00 85 GLY A C 1
ATOM 650 O O . GLY A 1 85 ? -14.392 14.885 31.219 1.00 78.00 85 GLY A O 1
ATOM 651 N N . LEU A 1 86 ? -16.363 13.986 31.818 1.00 80.25 86 LEU A N 1
ATOM 652 C CA . LEU A 1 86 ? -17.088 14.471 30.646 1.00 80.25 86 LEU A CA 1
ATOM 653 C C . LEU A 1 86 ? -17.315 15.983 30.751 1.00 80.25 86 LEU A C 1
ATOM 655 O O . LEU A 1 86 ? -17.615 16.497 31.824 1.00 80.25 86 LEU A O 1
ATOM 659 N N . SER A 1 87 ? -17.197 16.702 29.631 1.00 82.31 87 SER A N 1
ATOM 660 C CA . SER A 1 87 ? -17.520 18.131 29.608 1.00 82.31 87 SER A CA 1
ATOM 661 C C . SER A 1 87 ? -19.028 18.362 29.714 1.00 82.31 87 SER A C 1
ATOM 663 O O . SER A 1 87 ? -19.822 17.541 29.252 1.00 82.31 87 SER A O 1
ATOM 665 N N . ASP A 1 88 ? -19.432 19.522 30.233 1.00 81.56 88 ASP A N 1
ATOM 666 C CA . ASP A 1 88 ? -20.848 19.880 30.406 1.00 81.56 88 ASP A CA 1
ATOM 667 C C . ASP A 1 88 ? -21.666 19.789 29.105 1.00 81.56 88 ASP A C 1
ATOM 669 O O . ASP A 1 88 ? -22.841 19.424 29.126 1.00 81.56 88 ASP A O 1
ATOM 673 N N . ASP A 1 89 ? -21.051 20.087 27.953 1.00 83.38 89 ASP A N 1
ATOM 674 C CA . ASP A 1 89 ? -21.693 19.936 26.639 1.00 83.38 89 ASP A CA 1
ATOM 675 C C . ASP A 1 89 ? -22.001 18.464 26.324 1.00 83.38 89 ASP A C 1
ATOM 677 O O . ASP A 1 89 ? -23.082 18.127 25.840 1.00 83.38 89 ASP A O 1
ATOM 681 N N . TRP A 1 90 ? -21.075 17.563 26.656 1.00 76.38 90 TRP A N 1
ATOM 682 C CA . TRP A 1 90 ? -21.268 16.126 26.490 1.00 76.38 90 TRP A CA 1
ATOM 683 C C . TRP A 1 90 ? -22.309 15.566 27.455 1.00 76.38 90 TRP A C 1
ATOM 685 O O . TRP A 1 90 ? -23.126 14.742 27.041 1.00 76.38 90 TRP A O 1
ATOM 695 N N . VAL A 1 91 ? -22.336 16.042 28.702 1.00 81.44 91 VAL A N 1
ATOM 696 C CA . VAL A 1 91 ? -23.348 15.638 29.691 1.00 81.44 91 VAL A CA 1
ATOM 697 C C . VAL A 1 91 ? -24.753 16.023 29.223 1.00 81.44 91 VAL A C 1
ATOM 699 O O . VAL A 1 91 ? -25.648 15.182 29.248 1.00 81.44 91 VAL A O 1
ATOM 702 N N . LYS A 1 92 ? -24.943 17.240 28.696 1.00 84.00 92 LYS A N 1
ATOM 703 C CA . LYS A 1 92 ? -26.235 17.688 28.141 1.00 84.00 92 LYS A CA 1
ATOM 704 C C . LYS A 1 92 ? -26.693 16.846 26.952 1.00 84.00 92 LYS A C 1
ATOM 706 O O . LYS A 1 92 ? -27.866 16.489 26.856 1.00 84.00 92 LYS A O 1
ATOM 711 N N . ARG A 1 93 ? -25.772 16.498 26.047 1.00 82.25 93 ARG A N 1
ATOM 712 C CA . ARG A 1 93 ? -26.076 15.612 24.910 1.00 82.25 93 ARG A CA 1
ATOM 713 C C . ARG A 1 93 ? -26.488 14.222 25.384 1.00 82.25 93 ARG A C 1
ATOM 715 O O . ARG A 1 93 ? -27.463 13.681 24.875 1.00 82.25 93 ARG A O 1
ATOM 722 N N . LEU A 1 94 ? -25.781 13.666 26.369 1.00 79.62 94 LEU A N 1
ATOM 723 C CA . LEU A 1 94 ? -26.112 12.369 26.961 1.00 79.62 94 LEU A CA 1
ATOM 724 C C . LEU A 1 94 ? -27.476 12.401 27.655 1.00 79.62 94 LEU A C 1
ATOM 726 O O . LEU A 1 94 ? -28.275 11.505 27.416 1.00 79.62 94 LEU A O 1
ATOM 730 N N . GLN A 1 95 ? -27.787 13.452 28.418 1.00 81.62 95 GLN A N 1
ATOM 731 C CA . GLN A 1 95 ? -29.105 13.637 29.038 1.00 81.62 95 GLN A CA 1
ATOM 732 C C . GLN A 1 95 ? -30.230 13.702 27.996 1.00 81.62 95 GLN A C 1
ATOM 734 O O . GLN A 1 95 ? -31.237 13.016 28.141 1.00 81.62 95 GLN A O 1
ATOM 739 N N . SER A 1 96 ? -30.035 14.436 26.896 1.00 83.31 96 SER A N 1
ATOM 740 C CA . SER A 1 96 ? -31.018 14.493 25.806 1.00 83.31 96 SER A CA 1
ATOM 741 C C . SER A 1 96 ? -31.242 13.127 25.139 1.00 83.31 96 SER A C 1
ATOM 743 O O . SER A 1 96 ? -32.377 12.763 24.830 1.00 83.31 96 SER A O 1
ATOM 745 N N . VAL A 1 97 ? -30.180 12.336 24.953 1.00 81.19 97 VAL A N 1
ATOM 746 C CA . VAL A 1 97 ? -30.284 10.968 24.417 1.00 81.19 97 VAL A CA 1
ATOM 747 C C . VAL A 1 97 ? -30.971 10.031 25.416 1.00 81.19 97 VAL A C 1
ATOM 749 O O . VAL A 1 97 ? -31.787 9.202 25.011 1.00 81.19 97 VAL A O 1
ATOM 752 N N . MET A 1 98 ? -30.694 10.177 26.713 1.00 81.19 98 MET A N 1
ATOM 753 C CA . MET A 1 98 ? -31.349 9.416 27.782 1.00 81.19 98 MET A CA 1
ATOM 754 C C . MET A 1 98 ? -32.857 9.689 27.830 1.00 81.19 98 MET A C 1
ATOM 756 O O . MET A 1 98 ? -33.639 8.742 27.884 1.00 81.19 98 MET A O 1
ATOM 760 N N . GLU A 1 99 ? -33.277 10.952 27.703 1.00 84.69 99 GLU A N 1
ATOM 761 C CA . GLU A 1 99 ? -34.695 11.335 27.627 1.00 84.69 99 GLU A CA 1
ATOM 762 C C . GLU A 1 99 ? -35.389 10.743 26.391 1.00 84.69 99 GLU A C 1
ATOM 764 O O . GLU A 1 99 ? -36.482 10.191 26.500 1.00 84.69 99 GLU A O 1
ATOM 769 N N . GLN A 1 100 ? -34.744 10.790 25.221 1.00 82.50 100 GLN A N 1
ATOM 770 C CA . GLN A 1 100 ? -35.294 10.231 23.977 1.00 82.50 100 GLN A CA 1
ATOM 771 C C . GLN A 1 100 ? -35.387 8.700 23.982 1.00 82.50 100 GLN A C 1
ATOM 773 O O . GLN A 1 100 ? -36.279 8.131 23.355 1.00 82.50 100 GLN A O 1
ATOM 778 N N . THR A 1 101 ? -34.462 8.023 24.664 1.00 76.88 101 THR A N 1
ATOM 779 C CA . THR A 1 101 ? -34.417 6.552 24.742 1.00 76.88 101 THR A CA 1
ATOM 780 C C . THR A 1 101 ? -35.153 5.989 25.959 1.00 76.88 101 THR A C 1
ATOM 782 O O . THR A 1 101 ? -35.259 4.770 26.092 1.00 76.88 101 THR A O 1
ATOM 785 N N . GLY A 1 102 ? -35.679 6.856 26.833 1.00 78.75 102 GLY A N 1
ATOM 786 C CA . GLY A 1 102 ? -36.367 6.468 28.064 1.00 78.75 102 GLY A CA 1
ATOM 787 C C . GLY A 1 102 ? -35.448 5.816 29.103 1.00 78.75 102 GLY A C 1
ATOM 788 O O . GLY A 1 102 ? -35.933 5.122 29.997 1.00 78.75 102 GLY A O 1
ATOM 789 N N . GLN A 1 103 ? -34.129 5.992 28.984 1.00 75.69 103 GLN A N 1
ATOM 790 C CA . GLN A 1 103 ? -33.163 5.425 29.920 1.00 75.69 103 GLN A CA 1
ATOM 791 C C . GLN A 1 103 ? -32.957 6.362 31.108 1.00 75.69 103 GLN A C 1
ATOM 793 O O . GLN A 1 103 ? -32.562 7.511 30.948 1.00 75.69 103 GLN A O 1
ATOM 798 N N . THR A 1 104 ? -33.196 5.856 32.316 1.00 76.38 104 THR A N 1
ATOM 799 C CA . THR A 1 104 ? -33.074 6.628 33.562 1.00 76.38 104 THR A CA 1
ATOM 800 C C . THR A 1 104 ? -31.751 6.392 34.288 1.00 76.38 104 THR A C 1
ATOM 802 O O . THR A 1 104 ? -31.323 7.239 35.067 1.00 76.38 104 THR A O 1
ATOM 805 N N . ASP A 1 105 ? -31.077 5.271 34.016 1.00 83.12 105 ASP A N 1
ATOM 806 C CA . ASP A 1 105 ? -29.803 4.913 34.638 1.00 83.12 105 ASP A CA 1
ATOM 807 C C . ASP A 1 105 ? -28.623 5.159 33.684 1.00 83.12 105 ASP A C 1
ATOM 809 O O . ASP A 1 105 ? -28.413 4.437 32.704 1.00 83.12 105 ASP A O 1
ATOM 813 N N . PHE A 1 106 ? -27.822 6.177 34.006 1.00 77.88 106 PHE A N 1
ATOM 814 C CA . PHE A 1 106 ? -26.612 6.540 33.268 1.00 77.88 106 PHE A CA 1
ATOM 815 C C . PHE A 1 106 ? -25.593 5.395 33.231 1.00 77.88 106 PHE A C 1
ATOM 817 O O . PHE A 1 106 ? -24.967 5.154 32.197 1.00 77.88 106 PHE A O 1
ATOM 824 N N . LYS A 1 107 ? -25.449 4.647 34.333 1.00 80.50 107 LYS A N 1
ATOM 825 C CA . LYS A 1 107 ? -24.511 3.522 34.412 1.00 80.50 107 LYS A CA 1
ATOM 826 C C . LYS A 1 107 ? -24.928 2.421 33.442 1.00 80.50 107 LYS A C 1
ATOM 828 O O . LYS A 1 107 ? -24.089 1.934 32.685 1.00 80.50 107 LYS A O 1
ATOM 833 N N . ALA A 1 108 ? -26.214 2.068 33.420 1.00 79.94 108 ALA A N 1
ATOM 834 C CA . ALA A 1 108 ? -26.752 1.089 32.478 1.00 79.94 108 ALA A CA 1
ATOM 835 C C . ALA A 1 108 ? -26.545 1.521 31.018 1.00 79.94 108 ALA A C 1
ATOM 837 O O . ALA A 1 108 ? -26.080 0.712 30.212 1.00 79.94 108 ALA A O 1
ATOM 838 N N . MET A 1 109 ? -26.799 2.793 30.692 1.00 79.88 109 MET A N 1
ATOM 839 C CA . MET A 1 109 ? -26.566 3.337 29.350 1.00 79.88 109 MET A CA 1
ATOM 840 C C . MET A 1 109 ? -25.099 3.214 28.931 1.00 79.88 109 MET A C 1
ATOM 842 O O . MET A 1 109 ? -24.798 2.688 27.860 1.00 79.88 109 MET A O 1
ATOM 846 N N . VAL A 1 110 ? -24.173 3.685 29.773 1.00 81.56 110 VAL A N 1
ATOM 847 C CA . VAL A 1 110 ? -22.734 3.637 29.479 1.00 81.56 110 VAL A CA 1
ATOM 848 C C . VAL A 1 110 ? -22.278 2.191 29.312 1.00 81.56 110 VAL A C 1
ATOM 850 O O . VAL A 1 110 ? -21.564 1.881 28.360 1.00 81.56 110 VAL A O 1
ATOM 853 N N . CYS A 1 111 ? 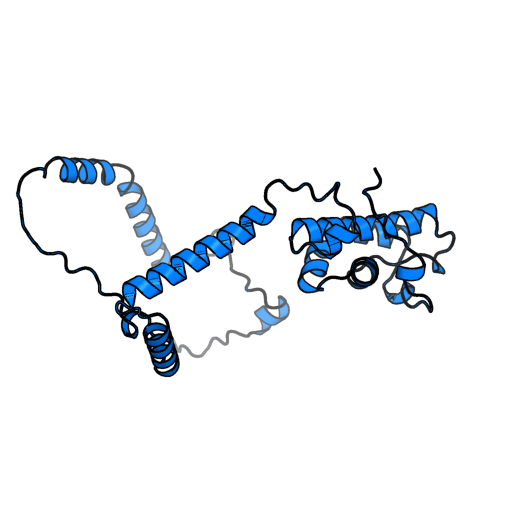-22.731 1.281 30.177 1.00 79.06 111 CYS A N 1
ATOM 854 C CA . CYS A 1 111 ? -22.444 -0.141 30.033 1.00 79.06 111 CYS A CA 1
ATOM 855 C C . CYS A 1 111 ? -22.972 -0.713 28.707 1.00 79.06 111 CYS A C 1
ATOM 857 O O . CYS A 1 111 ? -22.255 -1.476 28.062 1.00 79.06 111 CYS A O 1
ATOM 859 N N . GLU A 1 112 ? -24.181 -0.355 28.271 1.00 82.00 112 GLU A N 1
ATOM 860 C CA . GLU A 1 112 ? -24.728 -0.801 26.983 1.00 82.00 112 GLU A CA 1
ATOM 861 C C . GLU A 1 112 ? -23.960 -0.230 25.788 1.00 82.00 112 GLU A C 1
ATOM 863 O O . GLU A 1 112 ? -23.615 -0.979 24.874 1.00 82.00 112 GLU A O 1
ATOM 868 N N . LEU A 1 113 ? -23.605 1.055 25.810 1.00 80.25 113 LEU A N 1
ATOM 869 C CA . LEU A 1 113 ? -22.791 1.671 24.759 1.00 80.25 113 LEU A CA 1
ATOM 870 C C . LEU A 1 113 ? -21.410 1.014 24.660 1.00 80.25 113 LEU A C 1
ATOM 872 O O . LEU A 1 113 ? -20.951 0.699 23.563 1.00 80.25 113 LEU A O 1
ATOM 876 N N . VAL A 1 114 ? -20.771 0.727 25.798 1.00 81.12 114 VAL A N 1
ATOM 877 C CA . VAL A 1 114 ? -19.493 0.000 25.832 1.00 81.12 114 VAL A CA 1
ATOM 878 C C . VAL A 1 114 ? -19.658 -1.419 25.282 1.00 81.12 114 VAL A C 1
ATOM 880 O O . VAL A 1 114 ? -18.839 -1.852 24.473 1.00 81.12 114 VAL A O 1
ATOM 883 N N . LYS A 1 115 ? -20.727 -2.143 25.642 1.00 83.00 115 LYS A N 1
ATOM 884 C CA . LYS A 1 115 ? -21.015 -3.474 25.072 1.00 83.00 115 LYS A CA 1
ATOM 885 C C . LYS A 1 115 ? -21.220 -3.414 23.559 1.00 83.00 115 LYS A C 1
ATOM 887 O O . LYS A 1 115 ? -20.725 -4.288 22.849 1.00 83.00 115 LYS A O 1
ATOM 892 N N . GLN A 1 116 ? -21.951 -2.419 23.060 1.00 81.38 116 GLN A N 1
ATOM 893 C CA . GLN A 1 116 ? -22.174 -2.226 21.627 1.00 81.38 116 GLN A CA 1
ATOM 894 C C . GLN A 1 116 ? -20.868 -1.912 20.896 1.00 81.38 116 GLN A C 1
ATOM 896 O O . GLN A 1 116 ? -20.606 -2.514 19.858 1.00 81.38 116 GLN A O 1
ATOM 901 N N . GLU A 1 117 ? -20.021 -1.050 21.458 1.00 79.88 117 GLU A N 1
ATOM 902 C CA . GLU A 1 117 ? -18.710 -0.720 20.895 1.00 79.88 117 GLU A CA 1
ATOM 903 C C . GLU A 1 117 ? -17.779 -1.942 20.871 1.00 79.88 117 GLU A C 1
ATOM 905 O O . GLU A 1 117 ? -17.125 -2.199 19.859 1.00 79.88 117 GLU A O 1
ATOM 910 N N . ILE A 1 118 ? -17.753 -2.744 21.943 1.00 80.25 118 ILE A N 1
ATOM 911 C CA . ILE A 1 118 ? -16.995 -4.004 21.983 1.00 80.25 118 ILE A CA 1
ATOM 912 C C . ILE A 1 118 ? -17.497 -4.948 20.889 1.00 80.25 118 ILE A C 1
ATOM 914 O O . ILE A 1 118 ? -16.702 -5.364 20.048 1.00 80.25 118 ILE A O 1
ATOM 918 N N . LYS A 1 119 ? -18.810 -5.212 20.820 1.00 82.75 119 LYS A N 1
ATOM 919 C CA . LYS A 1 119 ? -19.409 -6.071 19.783 1.00 82.75 119 LYS A CA 1
ATOM 920 C C . LYS A 1 119 ? -19.134 -5.554 18.372 1.00 82.75 119 LYS A C 1
ATOM 922 O O . LYS A 1 119 ? -18.861 -6.342 17.471 1.00 82.75 119 LYS A O 1
ATOM 927 N N . PHE A 1 120 ? -19.188 -4.240 18.164 1.00 76.94 120 PHE A N 1
ATOM 928 C CA . PHE A 1 120 ? -18.889 -3.614 16.880 1.00 76.94 120 PHE A CA 1
ATOM 929 C C . PHE A 1 120 ? -17.422 -3.821 16.484 1.00 76.94 120 PHE A C 1
A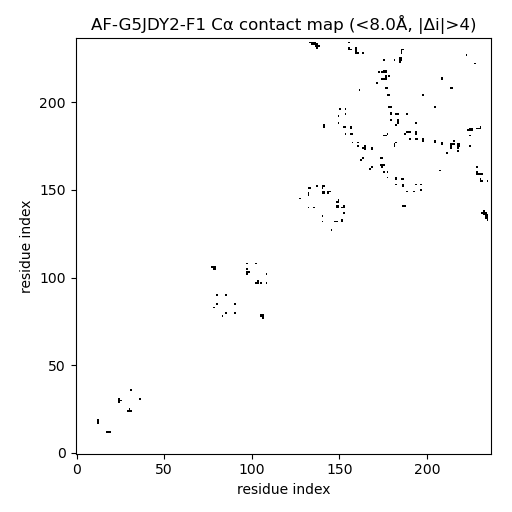TOM 931 O O . PHE A 1 120 ? -17.134 -4.242 15.360 1.00 76.94 120 PHE A O 1
ATOM 938 N N . ARG A 1 121 ? -16.484 -3.597 17.413 1.00 76.56 121 ARG A N 1
ATOM 939 C CA . ARG A 1 121 ? -15.048 -3.829 17.190 1.00 76.56 121 ARG A CA 1
ATOM 940 C C . ARG A 1 121 ? -14.722 -5.301 16.980 1.00 76.56 121 ARG A C 1
ATOM 942 O O . ARG A 1 121 ? -13.940 -5.624 16.088 1.00 76.56 121 ARG A O 1
ATOM 949 N N . GLU A 1 122 ? -15.319 -6.194 17.758 1.00 74.81 122 GLU A N 1
ATOM 950 C CA . GLU A 1 122 ? -15.182 -7.643 17.599 1.00 74.81 122 GLU A CA 1
ATOM 951 C C . GLU A 1 122 ? -15.751 -8.106 16.257 1.00 74.81 122 GLU A C 1
ATOM 953 O O . GLU A 1 122 ? -15.077 -8.824 15.518 1.00 74.81 122 GLU A O 1
ATOM 958 N N . GLY A 1 123 ? -16.931 -7.617 15.875 1.00 74.56 123 GLY A N 1
ATOM 959 C CA . GLY A 1 123 ? -17.525 -7.851 14.562 1.00 74.56 123 GLY A CA 1
ATOM 960 C C . GLY A 1 123 ? -16.624 -7.371 13.424 1.00 74.56 123 GLY A C 1
ATOM 961 O O . GLY A 1 123 ? -16.434 -8.085 12.446 1.00 74.56 123 GLY A O 1
ATOM 962 N N . MET A 1 124 ? -15.995 -6.200 13.561 1.00 69.38 124 MET A N 1
ATOM 963 C CA . MET A 1 124 ? -15.023 -5.678 12.590 1.00 69.38 124 MET A CA 1
ATOM 964 C C . MET A 1 124 ? -13.752 -6.534 12.495 1.00 69.38 124 MET A C 1
ATOM 966 O O . MET A 1 124 ? -13.249 -6.737 11.389 1.00 69.38 124 MET A O 1
ATOM 970 N N . ARG A 1 125 ? -13.246 -7.064 13.618 1.00 66.31 125 ARG A N 1
ATOM 971 C CA . ARG A 1 125 ? -12.061 -7.945 13.650 1.00 66.31 125 ARG A CA 1
ATOM 972 C C . ARG A 1 125 ? -12.348 -9.324 13.055 1.00 66.31 125 ARG A C 1
ATOM 974 O O . ARG A 1 125 ? -11.528 -9.857 12.317 1.00 66.31 125 ARG A O 1
ATOM 981 N N . THR A 1 126 ? -13.518 -9.885 13.340 1.00 69.19 126 THR A N 1
ATOM 982 C CA . THR A 1 126 ? -13.918 -11.233 12.900 1.00 69.19 126 THR A CA 1
ATOM 983 C C . THR A 1 126 ? -14.470 -11.258 11.473 1.00 69.19 126 THR A C 1
ATOM 985 O O . THR A 1 126 ? -14.407 -12.293 10.813 1.00 69.19 126 THR A O 1
ATOM 988 N N . ARG A 1 127 ? -14.922 -10.116 10.925 1.00 67.88 127 ARG A N 1
ATOM 989 C CA . ARG A 1 127 ? -15.487 -9.997 9.560 1.00 67.88 127 ARG A CA 1
ATOM 990 C C . ARG A 1 127 ? -14.606 -10.578 8.457 1.00 67.88 127 ARG A C 1
ATOM 992 O O . ARG A 1 127 ? -15.088 -10.863 7.356 1.00 67.88 127 ARG A O 1
ATOM 999 N N . HIS A 1 128 ? -13.310 -10.659 8.717 1.00 66.81 128 HIS A N 1
ATOM 1000 C CA . HIS A 1 128 ? -12.286 -11.072 7.774 1.00 66.81 128 HIS A CA 1
ATOM 1001 C C . HIS A 1 128 ? -11.414 -12.229 8.284 1.00 66.81 128 HIS A C 1
ATOM 1003 O O . HIS A 1 128 ? -10.499 -12.630 7.571 1.00 66.81 128 HIS A O 1
ATOM 1009 N N . GLN A 1 129 ? -11.723 -12.802 9.455 1.00 70.75 129 GLN A N 1
ATOM 1010 C CA . GLN A 1 129 ? -11.023 -13.982 9.966 1.00 70.75 129 GLN A CA 1
ATOM 1011 C C . GLN A 1 129 ? -11.177 -15.164 9.005 1.00 70.75 129 GLN A C 1
ATOM 1013 O O . GLN A 1 129 ? -12.276 -15.445 8.525 1.00 70.75 129 GLN A O 1
ATOM 1018 N N . GLY A 1 130 ? -10.061 -15.836 8.715 1.00 70.94 130 GLY A N 1
ATOM 1019 C CA . GLY A 1 130 ? -10.022 -17.020 7.854 1.00 70.94 130 GLY A CA 1
ATOM 1020 C C . GLY A 1 130 ? -10.306 -16.755 6.373 1.00 70.94 130 GLY A C 1
ATOM 1021 O O . GLY A 1 130 ? -10.466 -17.708 5.615 1.00 70.94 130 GLY A O 1
ATOM 1022 N N . LYS A 1 131 ? -10.393 -15.490 5.933 1.00 79.12 131 LYS A N 1
ATOM 1023 C CA . LYS A 1 131 ? -10.500 -15.189 4.502 1.00 79.12 131 LYS A CA 1
ATOM 1024 C C . LYS A 1 131 ? -9.132 -15.313 3.857 1.00 79.12 131 LYS A C 1
ATOM 1026 O O . LYS A 1 131 ? -8.217 -14.584 4.217 1.00 79.12 131 LYS A O 1
ATOM 1031 N N . ASP A 1 132 ? -9.041 -16.166 2.850 1.00 85.19 132 ASP A N 1
ATOM 1032 C CA . ASP A 1 132 ? -7.891 -16.174 1.964 1.00 85.19 132 ASP A CA 1
ATOM 1033 C C . ASP A 1 132 ? -7.961 -14.965 1.016 1.00 85.19 132 ASP A C 1
ATOM 1035 O O . ASP A 1 132 ? -8.873 -14.825 0.192 1.00 85.19 132 ASP A O 1
ATOM 1039 N N . PHE A 1 133 ? -7.022 -14.038 1.187 1.00 86.00 133 PHE A N 1
ATOM 1040 C CA . PHE A 1 133 ? -6.892 -12.865 0.328 1.00 86.00 133 PHE A CA 1
ATOM 1041 C C . PHE A 1 133 ? -6.100 -13.162 -0.943 1.00 86.00 133 PHE A C 1
ATOM 1043 O O . PHE A 1 133 ? -6.299 -12.459 -1.933 1.00 86.00 133 PHE A O 1
ATOM 1050 N N . GLN A 1 134 ? -5.253 -14.194 -0.947 1.00 85.69 134 GLN A N 1
ATOM 1051 C CA . GLN A 1 134 ? -4.388 -14.511 -2.081 1.00 85.69 134 GLN A CA 1
ATOM 1052 C C . GLN A 1 134 ? -5.197 -15.032 -3.267 1.00 85.69 134 GLN A C 1
ATOM 1054 O O . GLN A 1 134 ? -4.959 -14.594 -4.389 1.00 85.69 134 GLN A O 1
ATOM 1059 N N . SER A 1 135 ? -6.222 -15.854 -3.030 1.00 86.12 135 SER A N 1
ATOM 1060 C CA . SER A 1 135 ? -7.147 -16.336 -4.072 1.00 86.12 135 SER A CA 1
ATOM 1061 C C . SER A 1 135 ? -8.247 -15.336 -4.464 1.00 86.12 135 SER A C 1
ATOM 1063 O O . SER A 1 135 ? -9.012 -15.566 -5.403 1.00 86.12 135 SER A O 1
ATOM 1065 N N . MET A 1 136 ? -8.356 -14.198 -3.771 1.00 87.44 136 MET A N 1
ATOM 1066 C CA . MET A 1 136 ? -9.452 -13.251 -3.975 1.00 87.44 136 MET A CA 1
ATOM 1067 C C . MET A 1 136 ? -9.290 -12.443 -5.277 1.00 87.44 136 MET A C 1
ATOM 1069 O O . MET A 1 136 ? -8.188 -11.989 -5.573 1.00 87.44 136 MET A O 1
ATOM 1073 N N . PRO A 1 137 ? -10.360 -12.162 -6.041 1.00 91.75 137 PRO A N 1
ATOM 1074 C CA . PRO A 1 137 ? -10.259 -11.294 -7.212 1.00 91.75 137 PRO A CA 1
ATOM 1075 C C . PRO A 1 137 ? -9.836 -9.857 -6.854 1.00 91.75 137 PRO A C 1
ATOM 1077 O O . PRO A 1 137 ? -10.247 -9.318 -5.817 1.00 91.75 137 PRO A O 1
ATOM 1080 N N . LEU A 1 138 ? -9.049 -9.207 -7.719 1.00 90.81 138 LEU A N 1
ATOM 1081 C CA . LEU A 1 138 ? -8.516 -7.856 -7.511 1.00 90.81 138 LEU A CA 1
ATOM 1082 C C . LEU A 1 138 ? -9.634 -6.826 -7.310 1.00 90.81 138 LEU A C 1
ATOM 1084 O O . LEU A 1 138 ? -9.533 -5.971 -6.424 1.00 90.81 138 LEU A O 1
ATOM 1088 N N . SER A 1 139 ? -10.731 -6.926 -8.063 1.00 91.12 139 SER A N 1
ATOM 1089 C CA . SER A 1 139 ? -11.913 -6.069 -7.895 1.00 91.12 139 SER A CA 1
ATOM 1090 C C . SER A 1 139 ? -12.488 -6.121 -6.471 1.00 91.12 139 SER A C 1
ATOM 1092 O O . SER A 1 139 ? -12.895 -5.097 -5.909 1.00 91.12 139 SER A O 1
ATOM 1094 N N . LYS A 1 140 ? -12.466 -7.300 -5.840 1.00 90.38 140 LYS A N 1
ATOM 1095 C CA . LYS A 1 140 ? -12.924 -7.516 -4.462 1.00 90.38 140 LYS A CA 1
ATOM 1096 C C . LYS A 1 140 ? -11.875 -7.082 -3.439 1.00 90.38 140 LYS A C 1
ATOM 1098 O O . LYS A 1 140 ? -12.244 -6.497 -2.417 1.00 90.38 140 LYS A O 1
ATOM 1103 N N . LEU A 1 141 ? -10.586 -7.260 -3.734 1.00 90.38 141 LEU A N 1
ATOM 1104 C CA . LEU A 1 141 ? -9.487 -6.732 -2.917 1.00 90.38 141 LEU A CA 1
ATOM 1105 C C . LEU A 1 141 ? -9.524 -5.199 -2.842 1.00 90.38 141 LEU A C 1
ATOM 1107 O O . LEU A 1 141 ? -9.409 -4.639 -1.753 1.00 90.38 141 LEU A O 1
ATOM 1111 N N . LYS A 1 142 ? -9.788 -4.508 -3.961 1.00 89.50 142 LYS A N 1
ATOM 1112 C CA . LYS A 1 142 ? -9.907 -3.036 -4.006 1.00 89.50 142 LYS A CA 1
ATOM 1113 C C . LYS A 1 142 ? -11.012 -2.497 -3.090 1.00 89.50 142 LYS A C 1
ATOM 1115 O O . LYS A 1 142 ? -10.871 -1.411 -2.531 1.00 89.50 142 LYS A O 1
ATOM 1120 N N . ARG A 1 143 ? -12.095 -3.258 -2.905 1.00 89.75 143 ARG A N 1
ATOM 1121 C CA . ARG A 1 143 ? -13.239 -2.894 -2.046 1.00 89.75 143 ARG A CA 1
ATOM 1122 C C . ARG A 1 143 ? -13.074 -3.332 -0.590 1.00 89.75 143 ARG A C 1
ATOM 1124 O O . ARG A 1 143 ? -13.795 -2.845 0.281 1.00 89.75 143 ARG A O 1
ATOM 1131 N N . THR A 1 144 ? -12.140 -4.236 -0.309 1.00 88.75 144 THR A N 1
ATOM 1132 C CA . THR A 1 144 ? -11.972 -4.823 1.020 1.00 88.75 144 THR A CA 1
ATOM 1133 C C . THR A 1 144 ? -11.063 -3.961 1.888 1.00 88.75 144 THR A C 1
ATOM 1135 O O . THR A 1 144 ? -9.905 -3.706 1.565 1.00 88.75 144 THR A O 1
ATOM 1138 N N . ARG A 1 145 ? -11.585 -3.520 3.035 1.00 85.25 145 ARG A N 1
ATOM 1139 C CA . ARG A 1 145 ? -10.836 -2.733 4.022 1.00 85.25 145 ARG A CA 1
ATOM 1140 C C . ARG A 1 145 ? -10.175 -3.667 5.035 1.00 85.25 145 ARG A C 1
ATOM 1142 O O . ARG A 1 145 ? -10.641 -3.783 6.161 1.00 85.25 145 ARG A O 1
ATOM 1149 N N . HIS A 1 146 ? -9.114 -4.349 4.611 1.00 88.06 146 HIS A N 1
ATOM 1150 C CA . HIS A 1 146 ? -8.324 -5.245 5.459 1.00 88.06 146 HIS A CA 1
ATOM 1151 C C . HIS A 1 146 ? -6.824 -5.064 5.168 1.00 88.06 146 HIS A C 1
ATOM 1153 O O . HIS A 1 146 ? -6.475 -4.906 3.995 1.00 88.06 146 HIS A O 1
ATOM 1159 N N . PRO A 1 147 ? -5.934 -5.075 6.180 1.00 87.19 147 PRO A N 1
ATOM 1160 C CA . PRO A 1 147 ? -4.494 -4.909 5.969 1.00 87.19 147 PRO A CA 1
ATOM 1161 C C . PRO A 1 147 ? -3.903 -5.974 5.041 1.00 87.19 147 PRO A C 1
ATOM 1163 O O . PRO A 1 147 ? -3.153 -5.628 4.135 1.00 87.19 147 PRO A O 1
ATOM 1166 N N . GLU A 1 148 ? -4.292 -7.242 5.184 1.00 89.12 148 GLU A N 1
ATOM 1167 C CA . GLU A 1 148 ? -3.785 -8.315 4.313 1.00 89.12 148 GLU A CA 1
ATOM 1168 C C . GLU A 1 148 ? -4.324 -8.205 2.882 1.00 89.12 148 GLU A C 1
ATOM 1170 O O . GLU A 1 148 ? -3.579 -8.407 1.929 1.00 89.12 148 GLU A O 1
ATOM 1175 N N . ALA A 1 149 ? -5.578 -7.770 2.702 1.00 91.12 149 ALA A N 1
ATOM 1176 C CA . ALA A 1 149 ? -6.104 -7.466 1.368 1.00 91.12 149 ALA A CA 1
ATOM 1177 C C . ALA A 1 149 ? -5.330 -6.312 0.712 1.00 91.12 149 ALA A C 1
ATOM 1179 O O . ALA A 1 149 ? -5.111 -6.301 -0.500 1.00 91.12 149 ALA A O 1
ATOM 1180 N N . ALA A 1 150 ? -4.920 -5.328 1.519 1.00 92.19 150 ALA A N 1
ATOM 1181 C CA . ALA A 1 150 ? -4.107 -4.214 1.063 1.00 92.19 150 ALA A CA 1
ATOM 1182 C C . ALA A 1 150 ? -2.676 -4.649 0.714 1.00 92.19 150 ALA A C 1
ATOM 1184 O O . ALA A 1 150 ? -2.141 -4.170 -0.281 1.00 92.19 150 ALA A O 1
ATOM 1185 N N . ALA A 1 151 ? -2.086 -5.564 1.483 1.00 92.50 151 ALA A N 1
ATOM 1186 C CA . ALA A 1 151 ? -0.781 -6.141 1.182 1.00 92.50 151 ALA A CA 1
ATOM 1187 C C . ALA A 1 151 ? -0.815 -6.972 -0.109 1.00 92.50 151 ALA A C 1
ATOM 1189 O O . ALA A 1 151 ? 0.058 -6.810 -0.957 1.00 92.50 151 ALA A O 1
ATOM 1190 N N . GLU A 1 152 ? -1.852 -7.789 -0.311 1.00 93.06 152 GLU A N 1
ATOM 1191 C CA . GLU A 1 152 ? -1.961 -8.638 -1.501 1.00 93.06 152 GLU A CA 1
ATOM 1192 C C . GLU A 1 152 ? -2.123 -7.819 -2.785 1.00 93.06 152 GLU A C 1
ATOM 1194 O O . GLU A 1 152 ? -1.450 -8.081 -3.779 1.00 93.06 152 GLU A O 1
ATOM 1199 N N . LYS A 1 153 ? -2.950 -6.765 -2.785 1.00 93.69 153 LYS A N 1
ATOM 1200 C CA . LYS A 1 153 ? -3.050 -5.903 -3.976 1.00 93.69 153 LYS A CA 1
ATOM 1201 C C . LYS A 1 153 ? -1.726 -5.192 -4.294 1.00 93.69 153 LYS A C 1
ATOM 1203 O O . LYS A 1 153 ? -1.426 -4.996 -5.466 1.00 93.69 153 LYS A O 1
ATOM 1208 N N . MET A 1 154 ? -0.931 -4.823 -3.284 1.00 94.94 154 MET A N 1
ATOM 1209 C CA . MET A 1 154 ? 0.397 -4.229 -3.496 1.00 94.94 154 MET A CA 1
ATOM 1210 C C . MET A 1 154 ? 1.363 -5.262 -4.073 1.00 94.94 154 MET A C 1
ATOM 1212 O O . MET A 1 154 ? 2.034 -4.964 -5.058 1.00 94.94 154 MET A O 1
ATOM 1216 N N . ARG A 1 155 ? 1.339 -6.496 -3.550 1.00 94.31 155 ARG A N 1
ATOM 1217 C CA . ARG A 1 155 ? 2.101 -7.628 -4.091 1.00 94.31 155 ARG A CA 1
ATOM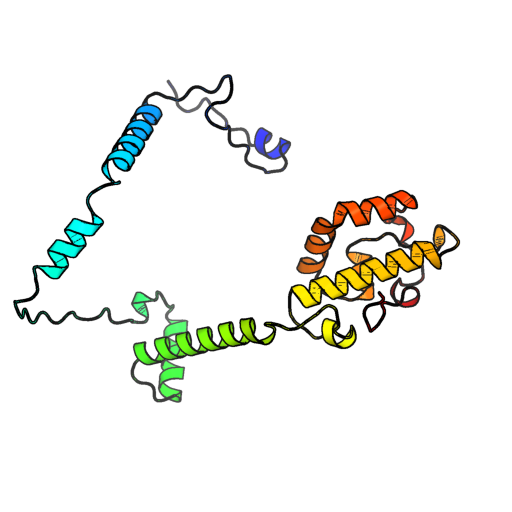 1218 C C . ARG A 1 155 ? 1.776 -7.869 -5.565 1.00 94.31 155 ARG A C 1
ATOM 1220 O O . ARG A 1 155 ? 2.686 -7.986 -6.376 1.00 94.31 155 ARG A O 1
ATOM 1227 N N . ARG A 1 156 ? 0.492 -7.871 -5.941 1.00 94.81 156 ARG A N 1
ATOM 1228 C CA . ARG A 1 156 ? 0.076 -8.043 -7.345 1.00 94.81 156 ARG A CA 1
ATOM 1229 C C . ARG A 1 156 ? 0.518 -6.896 -8.244 1.00 94.81 156 ARG A C 1
ATOM 1231 O O . ARG A 1 156 ? 0.955 -7.148 -9.359 1.00 94.81 156 ARG A O 1
ATOM 1238 N N . ALA A 1 157 ? 0.425 -5.653 -7.773 1.00 95.50 157 ALA A N 1
ATOM 1239 C CA . ALA A 1 157 ? 0.922 -4.498 -8.520 1.00 95.50 157 ALA A CA 1
ATOM 1240 C C . ALA A 1 157 ? 2.430 -4.605 -8.768 1.00 95.50 157 ALA A C 1
ATOM 1242 O O . ALA A 1 157 ? 2.889 -4.436 -9.893 1.00 95.50 157 ALA A O 1
ATOM 1243 N N . PHE A 1 158 ? 3.184 -4.938 -7.722 1.00 95.62 158 PHE A N 1
ATOM 1244 C CA . PHE A 1 158 ? 4.622 -5.151 -7.792 1.00 95.62 158 PHE A CA 1
ATOM 1245 C C . PHE A 1 158 ? 4.988 -6.245 -8.803 1.00 95.62 158 PHE A C 1
ATOM 1247 O O . PHE A 1 158 ? 5.775 -5.994 -9.715 1.00 95.62 158 PHE A O 1
ATOM 1254 N N . LEU A 1 159 ? 4.365 -7.423 -8.703 1.00 94.94 159 LEU A N 1
ATOM 1255 C CA . LEU A 1 159 ? 4.618 -8.530 -9.626 1.00 94.94 159 LEU A CA 1
ATOM 1256 C C . LEU A 1 159 ? 4.226 -8.199 -11.067 1.00 94.94 159 LEU A C 1
ATOM 1258 O O . LEU A 1 159 ? 4.946 -8.581 -11.984 1.00 94.94 159 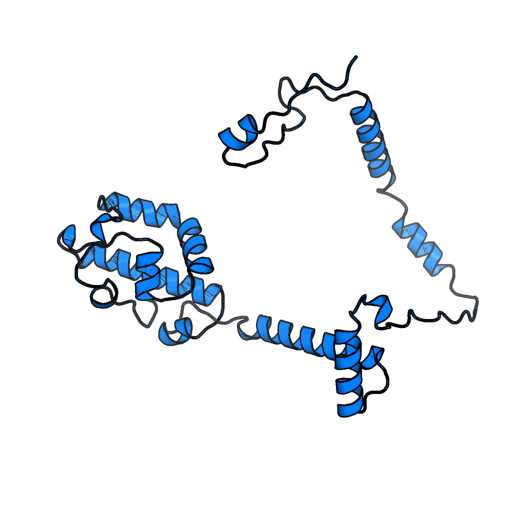LEU A O 1
ATOM 1262 N N . ALA A 1 160 ? 3.141 -7.452 -11.279 1.00 95.75 160 ALA A N 1
ATOM 1263 C CA . ALA A 1 160 ? 2.740 -7.016 -12.613 1.00 95.75 160 ALA A CA 1
ATOM 1264 C C . ALA A 1 160 ? 3.792 -6.094 -13.251 1.00 95.75 160 ALA A C 1
ATOM 1266 O O . ALA A 1 160 ? 4.153 -6.287 -14.412 1.00 95.75 160 ALA A O 1
ATOM 1267 N N . ILE A 1 161 ? 4.337 -5.133 -12.493 1.00 96.00 161 ILE A N 1
ATOM 1268 C CA . ILE A 1 161 ? 5.410 -4.256 -12.990 1.00 96.00 161 ILE A CA 1
ATOM 1269 C C . ILE A 1 161 ? 6.691 -5.060 -13.236 1.00 96.00 161 ILE A C 1
ATOM 1271 O O . ILE A 1 161 ? 7.328 -4.898 -14.277 1.00 96.00 161 ILE A O 1
ATOM 1275 N N . LYS A 1 162 ? 7.052 -5.954 -12.306 1.00 95.25 162 LYS A N 1
ATOM 1276 C CA . LYS A 1 162 ? 8.216 -6.841 -12.425 1.00 95.25 162 LYS A CA 1
ATOM 1277 C C . LYS A 1 162 ? 8.135 -7.676 -13.702 1.00 95.25 162 LYS A C 1
ATOM 1279 O O . LYS A 1 162 ? 9.046 -7.629 -14.525 1.00 95.25 162 LYS A O 1
ATOM 1284 N N . TYR A 1 163 ? 7.006 -8.353 -13.907 1.00 95.00 163 TYR A N 1
ATOM 1285 C CA . TYR A 1 163 ? 6.734 -9.152 -15.096 1.00 95.00 163 TYR A CA 1
ATOM 1286 C C . TYR A 1 163 ? 6.796 -8.314 -16.375 1.00 95.00 163 TYR A C 1
ATOM 1288 O O . TYR A 1 163 ? 7.443 -8.723 -17.339 1.00 95.00 163 TYR A O 1
ATOM 1296 N N . TYR A 1 164 ? 6.167 -7.136 -16.383 1.00 96.00 164 TYR A N 1
ATOM 1297 C CA . TYR A 1 164 ? 6.172 -6.248 -17.540 1.00 96.00 164 TYR A CA 1
ATOM 1298 C C . TYR A 1 164 ? 7.594 -5.802 -17.913 1.00 96.00 164 TYR A C 1
ATOM 1300 O O . TYR A 1 164 ? 7.988 -5.918 -19.073 1.00 96.00 164 TYR A O 1
ATOM 1308 N N . ASN A 1 165 ? 8.391 -5.352 -16.938 1.00 95.75 165 ASN A N 1
ATOM 1309 C CA . ASN A 1 165 ? 9.764 -4.903 -17.180 1.00 95.75 165 ASN A CA 1
ATOM 1310 C C . ASN A 1 165 ? 10.667 -6.022 -17.717 1.00 95.75 165 ASN A C 1
ATOM 1312 O O . ASN A 1 165 ? 11.561 -5.742 -18.512 1.00 95.75 165 ASN A O 1
ATOM 1316 N N . SER A 1 166 ? 10.461 -7.262 -17.268 1.00 93.94 166 SER A N 1
ATOM 1317 C CA . SER A 1 166 ? 11.306 -8.397 -17.648 1.00 93.94 166 SER A CA 1
ATOM 1318 C C . SER A 1 166 ? 10.884 -9.066 -18.956 1.00 93.94 166 SER A C 1
ATOM 1320 O O . SER A 1 166 ? 11.754 -9.522 -19.692 1.00 93.94 166 SER A O 1
ATOM 1322 N N . ASN A 1 167 ? 9.582 -9.129 -19.252 1.00 92.94 167 ASN A N 1
ATOM 1323 C CA . ASN A 1 167 ? 9.055 -9.959 -20.344 1.00 92.94 167 ASN A CA 1
ATOM 1324 C C . ASN A 1 167 ? 8.407 -9.169 -21.486 1.00 92.94 167 ASN A C 1
ATOM 1326 O O . ASN A 1 167 ? 8.328 -9.679 -22.599 1.00 92.94 167 ASN A O 1
ATOM 1330 N N . VAL A 1 168 ? 7.916 -7.953 -21.230 1.00 94.12 168 VAL A N 1
ATOM 1331 C CA . VAL A 1 168 ? 7.162 -7.164 -22.222 1.00 94.12 168 VAL A CA 1
ATOM 1332 C C . VAL A 1 168 ? 7.986 -5.981 -22.724 1.00 94.12 168 VAL A C 1
ATOM 1334 O O . VAL A 1 168 ? 8.064 -5.730 -23.926 1.00 94.12 168 VA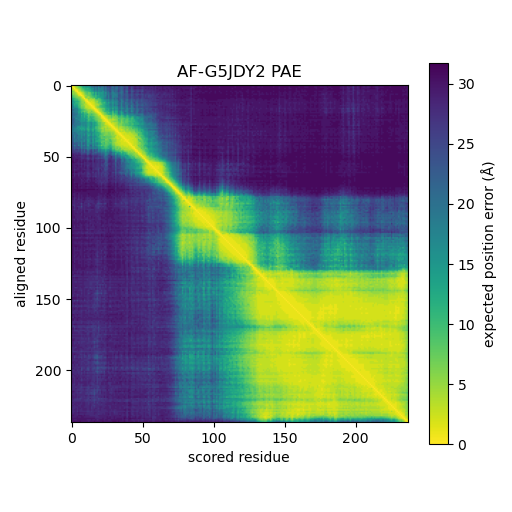L A O 1
ATOM 1337 N N . ALA A 1 169 ? 8.633 -5.253 -21.815 1.00 92.94 169 ALA A N 1
ATOM 1338 C CA . ALA A 1 169 ? 9.444 -4.097 -22.161 1.00 92.94 169 ALA A CA 1
ATOM 1339 C C . ALA A 1 169 ? 10.740 -4.521 -22.869 1.00 92.94 169 ALA A C 1
ATOM 1341 O O . ALA A 1 169 ? 11.609 -5.173 -22.290 1.00 92.94 169 ALA A O 1
ATOM 1342 N N . THR A 1 170 ? 10.908 -4.091 -24.119 1.00 92.00 170 THR A N 1
ATOM 1343 C CA . THR A 1 170 ? 12.113 -4.397 -24.906 1.00 92.00 170 THR A CA 1
ATOM 1344 C C . THR A 1 170 ? 13.214 -3.361 -24.665 1.00 92.00 170 THR A C 1
ATOM 1346 O O . THR A 1 170 ? 14.394 -3.697 -24.628 1.00 92.00 170 THR A O 1
ATOM 1349 N N . SER A 1 171 ? 12.841 -2.099 -24.439 1.00 91.00 171 SER A N 1
ATOM 1350 C CA . SER A 1 171 ? 13.780 -0.981 -24.257 1.00 91.00 171 SER A CA 1
ATOM 1351 C C . SER A 1 171 ? 13.678 -0.353 -22.867 1.00 91.00 171 SER A C 1
ATOM 1353 O O . SER A 1 171 ? 12.629 -0.412 -22.227 1.00 91.00 171 SER A O 1
ATOM 1355 N N . LEU A 1 172 ? 14.749 0.308 -22.411 1.00 90.19 172 LEU A N 1
ATOM 1356 C CA . LEU A 1 172 ? 14.786 1.002 -21.115 1.00 90.19 172 LEU A CA 1
ATOM 1357 C C . LEU A 1 172 ? 13.667 2.047 -20.983 1.00 90.19 172 LEU A C 1
ATOM 1359 O O . LEU A 1 172 ? 12.965 2.092 -19.979 1.00 90.19 172 LEU A O 1
ATOM 1363 N N . SER A 1 173 ? 13.417 2.812 -22.049 1.00 90.56 173 SER A N 1
ATOM 1364 C CA . SER A 1 173 ? 12.365 3.835 -22.098 1.00 90.56 173 SER A CA 1
ATOM 1365 C C . SER A 1 173 ? 10.948 3.289 -21.894 1.00 90.56 173 SER A C 1
ATOM 1367 O O . SER A 1 173 ? 10.054 4.056 -21.541 1.00 90.56 173 SER A O 1
ATOM 1369 N N . GLN A 1 174 ? 10.725 1.986 -22.079 1.00 93.38 174 GLN A N 1
ATOM 1370 C CA . GLN A 1 174 ? 9.434 1.339 -21.838 1.00 93.38 174 GLN A CA 1
ATOM 1371 C C . GLN A 1 174 ? 9.292 0.827 -20.403 1.00 93.38 174 GLN A C 1
ATOM 1373 O O . GLN A 1 174 ? 8.168 0.634 -19.950 1.00 93.38 174 GLN A O 1
ATOM 1378 N N . ARG A 1 175 ? 10.404 0.606 -19.692 1.00 95.69 175 ARG A N 1
ATOM 1379 C CA . ARG A 1 175 ? 10.421 0.057 -18.331 1.00 95.69 175 ARG A CA 1
ATOM 1380 C C . ARG A 1 175 ? 9.986 1.102 -17.312 1.00 95.69 175 ARG A C 1
ATOM 1382 O O . ARG A 1 175 ? 10.126 2.308 -17.531 1.00 95.69 175 ARG A O 1
ATOM 1389 N N . TRP A 1 176 ? 9.465 0.614 -16.195 1.00 96.81 176 TRP A N 1
ATOM 1390 C CA . TRP A 1 176 ? 8.931 1.429 -15.110 1.00 96.81 176 TRP A CA 1
ATOM 1391 C C . TRP A 1 176 ? 9.712 1.205 -13.822 1.00 96.81 176 TRP A C 1
ATOM 1393 O O . TRP A 1 176 ? 9.853 0.068 -13.374 1.00 96.81 176 TRP A O 1
ATOM 1403 N N . PHE A 1 177 ? 10.172 2.286 -13.200 1.00 96.88 177 PHE A N 1
ATOM 1404 C CA . PHE A 1 177 ? 10.756 2.250 -11.865 1.00 96.88 177 PHE A CA 1
ATOM 1405 C C . PHE A 1 177 ? 9.678 1.910 -10.828 1.00 96.88 177 PHE A C 1
ATOM 1407 O O . PHE A 1 177 ? 8.603 2.533 -10.777 1.00 96.88 177 PHE A O 1
ATOM 1414 N N . ILE A 1 178 ? 9.954 0.907 -9.999 1.00 97.06 178 ILE A N 1
ATOM 1415 C CA . ILE A 1 178 ? 9.037 0.454 -8.956 1.00 97.06 178 ILE A CA 1
ATOM 1416 C C . ILE A 1 178 ? 9.191 1.370 -7.741 1.00 97.06 178 ILE A C 1
ATOM 1418 O O . ILE A 1 178 ? 10.255 1.422 -7.132 1.00 97.06 178 ILE A O 1
ATOM 1422 N N . ASN A 1 179 ? 8.123 2.087 -7.386 1.00 95.88 179 ASN A N 1
ATOM 1423 C CA . ASN A 1 179 ? 8.057 2.968 -6.223 1.00 95.88 179 ASN A CA 1
ATOM 1424 C C . ASN A 1 179 ? 6.609 3.077 -5.697 1.00 95.88 179 ASN A C 1
ATOM 1426 O O . ASN A 1 179 ? 5.673 2.578 -6.335 1.00 95.88 179 ASN A O 1
ATOM 1430 N N . PRO A 1 180 ? 6.372 3.747 -4.552 1.00 96.81 180 PRO A N 1
ATOM 1431 C CA . PRO A 1 180 ? 5.023 3.890 -4.007 1.00 96.81 180 PRO A CA 1
ATOM 1432 C C . PRO A 1 180 ? 4.022 4.532 -4.981 1.00 96.81 180 PRO A C 1
ATOM 1434 O O . PRO A 1 180 ? 2.843 4.176 -4.977 1.00 96.81 180 PRO A O 1
ATOM 1437 N N . ASN A 1 181 ? 4.478 5.449 -5.843 1.00 96.00 181 ASN A N 1
ATOM 1438 C CA . ASN A 1 181 ? 3.626 6.122 -6.824 1.00 96.00 181 ASN A CA 1
ATOM 1439 C C . ASN A 1 181 ? 3.188 5.184 -7.955 1.00 96.00 181 ASN A C 1
ATOM 1441 O O . ASN A 1 181 ? 2.011 5.190 -8.317 1.00 96.00 181 ASN A O 1
ATOM 1445 N N . SER A 1 182 ? 4.088 4.362 -8.500 1.00 95.94 182 SER A N 1
ATOM 1446 C CA . 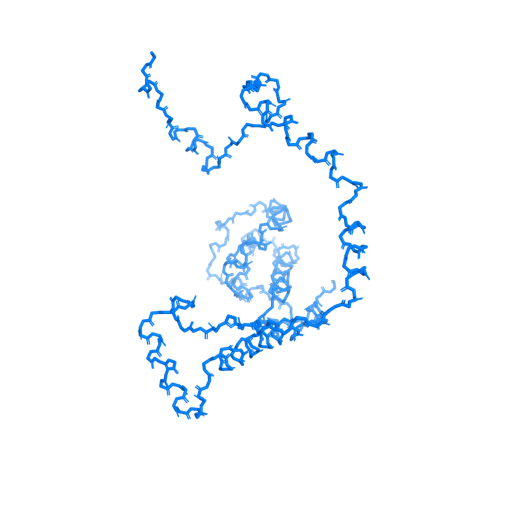SER A 1 182 ? 3.742 3.412 -9.561 1.00 95.94 182 SER A CA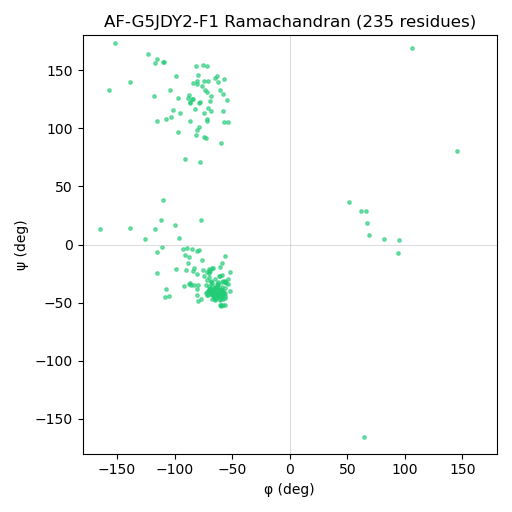 1
ATOM 1447 C C . SER A 1 182 ? 2.785 2.329 -9.055 1.00 95.94 182 SER A C 1
ATOM 1449 O O . SER A 1 182 ? 1.792 2.038 -9.719 1.00 95.94 182 SER A O 1
ATOM 1451 N N . ILE A 1 183 ? 2.968 1.839 -7.823 1.00 96.06 183 ILE A N 1
ATOM 1452 C CA . ILE A 1 183 ? 2.009 0.929 -7.172 1.00 96.06 183 ILE A CA 1
ATOM 1453 C C . ILE A 1 183 ? 0.654 1.617 -6.942 1.00 96.06 183 ILE A C 1
ATOM 1455 O O . ILE A 1 183 ? -0.395 1.043 -7.249 1.00 96.06 183 ILE A O 1
ATOM 1459 N N . HIS A 1 184 ? 0.654 2.855 -6.431 1.00 95.88 184 HIS A N 1
ATOM 1460 C CA . HIS A 1 184 ? -0.574 3.621 -6.206 1.00 95.88 184 HIS A CA 1
ATOM 1461 C C . HIS A 1 184 ? -1.388 3.788 -7.494 1.00 95.88 184 HIS A C 1
ATOM 1463 O O . HIS A 1 184 ? -2.601 3.596 -7.470 1.00 95.88 184 HIS A O 1
ATOM 1469 N N . LYS A 1 185 ? -0.740 4.089 -8.622 1.00 94.88 185 LYS A N 1
ATOM 1470 C CA . LYS A 1 185 ? -1.426 4.252 -9.912 1.00 94.88 185 LYS A CA 1
ATOM 1471 C C . LYS A 1 185 ? -2.133 2.976 -10.386 1.00 94.88 185 LYS A C 1
ATOM 1473 O O . LYS A 1 185 ? -3.216 3.062 -10.952 1.00 94.88 185 LYS A O 1
ATOM 1478 N N . LEU A 1 186 ? -1.584 1.794 -10.099 1.00 94.38 186 LEU A N 1
ATOM 1479 C CA . LEU A 1 186 ? -2.171 0.515 -10.525 1.00 94.38 186 LEU A CA 1
ATOM 1480 C C . LEU A 1 186 ? -3.339 0.044 -9.644 1.00 94.38 186 LEU A C 1
ATOM 1482 O O . LEU A 1 186 ? -4.405 -0.362 -10.128 1.00 94.38 186 LEU A O 1
ATOM 1486 N N . VAL A 1 187 ? -3.148 0.057 -8.322 1.00 93.81 187 VAL A N 1
ATOM 1487 C CA . VAL A 1 187 ? -4.103 -0.562 -7.379 1.00 93.81 187 VAL A CA 1
ATOM 1488 C C . VAL A 1 187 ? -4.785 0.422 -6.437 1.00 93.81 187 VAL A C 1
ATOM 1490 O O . VAL A 1 187 ? -5.716 0.040 -5.717 1.00 93.81 187 VAL A O 1
ATOM 1493 N N . GLY A 1 188 ? -4.370 1.687 -6.456 1.00 91.81 188 GLY A N 1
ATOM 1494 C CA . GLY A 1 188 ? -4.840 2.726 -5.551 1.00 91.81 188 GLY A CA 1
ATOM 1495 C C . GLY A 1 188 ? -4.472 2.456 -4.092 1.00 91.81 188 GLY A C 1
ATOM 1496 O O . GLY A 1 188 ? -3.700 1.563 -3.742 1.00 91.81 188 GLY A O 1
ATOM 1497 N N . GLY A 1 189 ? -5.112 3.194 -3.190 1.00 89.31 189 GLY A N 1
ATOM 1498 C CA . GLY A 1 189 ? -4.884 3.086 -1.749 1.00 89.31 189 GLY A CA 1
ATOM 1499 C C . GLY A 1 189 ? -4.087 4.256 -1.190 1.00 89.31 189 GLY A C 1
ATOM 1500 O O . GLY A 1 189 ? -3.582 5.101 -1.917 1.00 89.31 189 GLY A O 1
ATOM 1501 N N . ARG A 1 190 ? -4.027 4.340 0.136 1.00 93.50 190 ARG A N 1
ATOM 1502 C CA . ARG A 1 190 ? -3.395 5.467 0.827 1.00 93.50 190 ARG A CA 1
ATOM 1503 C C . ARG A 1 190 ? -1.889 5.246 0.924 1.00 93.50 190 ARG A C 1
ATOM 1505 O O . ARG A 1 190 ? -1.467 4.143 1.273 1.00 93.50 190 ARG A O 1
ATOM 1512 N N . PHE A 1 191 ? -1.102 6.300 0.711 1.00 94.69 191 PHE A N 1
ATOM 1513 C CA . PHE A 1 191 ? 0.356 6.262 0.880 1.00 94.69 191 PHE A CA 1
ATOM 1514 C C . PHE A 1 191 ? 0.779 5.808 2.281 1.00 94.69 191 PHE A C 1
ATOM 1516 O O . PHE A 1 191 ? 1.743 5.065 2.409 1.00 94.69 191 PHE A O 1
ATOM 1523 N N . SER A 1 192 ? -0.020 6.115 3.310 1.00 94.75 192 SER A N 1
ATOM 1524 C CA . SER A 1 192 ? 0.199 5.628 4.679 1.00 94.75 192 SER A CA 1
ATOM 1525 C C . SER A 1 192 ? 0.205 4.100 4.827 1.00 94.75 192 SER A C 1
ATOM 1527 O O . SER A 1 192 ? 0.643 3.594 5.852 1.00 94.75 192 SER A O 1
ATOM 1529 N N . ILE A 1 193 ? -0.292 3.362 3.830 1.00 93.81 193 ILE A N 1
ATOM 1530 C CA . ILE A 1 193 ? -0.248 1.895 3.784 1.00 93.81 193 ILE A CA 1
ATOM 1531 C C . ILE A 1 193 ? 0.779 1.421 2.748 1.00 93.81 193 ILE A C 1
ATOM 1533 O O . ILE A 1 193 ? 1.479 0.443 2.994 1.00 93.81 193 ILE A O 1
ATOM 1537 N N . ILE A 1 194 ? 0.874 2.108 1.602 1.00 95.94 194 ILE A N 1
ATOM 1538 C CA . ILE A 1 194 ? 1.758 1.721 0.491 1.00 95.94 194 ILE A CA 1
ATOM 1539 C C . ILE A 1 194 ? 3.230 1.878 0.876 1.00 95.94 194 ILE A C 1
ATOM 1541 O O . ILE A 1 194 ? 4.002 0.948 0.659 1.00 95.94 194 ILE A O 1
ATOM 1545 N N . THR A 1 195 ? 3.619 3.010 1.468 1.00 95.69 195 THR A N 1
ATOM 1546 C CA . THR A 1 195 ? 5.023 3.279 1.811 1.00 95.69 195 THR A CA 1
ATOM 1547 C C . THR A 1 195 ? 5.576 2.236 2.786 1.00 95.69 195 THR A C 1
ATOM 1549 O O . THR A 1 195 ? 6.522 1.557 2.401 1.00 95.69 195 THR A O 1
ATOM 1552 N N . PRO A 1 196 ? 4.925 1.934 3.934 1.00 96.31 196 PRO A N 1
ATOM 1553 C CA . PRO A 1 196 ? 5.411 0.877 4.824 1.00 96.31 196 PRO A CA 1
ATOM 1554 C C . PRO A 1 196 ? 5.472 -0.512 4.180 1.00 96.31 196 PRO A C 1
ATOM 1556 O O . PRO A 1 196 ? 6.220 -1.372 4.635 1.00 96.31 196 PRO A O 1
ATOM 1559 N N . TRP A 1 197 ? 4.633 -0.788 3.175 1.00 96.31 197 TRP A N 1
ATOM 1560 C CA . TRP A 1 197 ? 4.721 -2.041 2.430 1.00 96.31 197 TRP A CA 1
ATOM 1561 C C . TRP A 1 197 ? 5.952 -2.062 1.523 1.00 96.31 197 TRP A C 1
ATOM 1563 O O . TRP A 1 197 ? 6.652 -3.070 1.522 1.00 96.31 197 TRP A O 1
ATOM 1573 N N . CYS A 1 198 ? 6.241 -0.961 0.823 1.00 95.81 198 CYS A N 1
ATOM 1574 C CA . CYS A 1 198 ? 7.443 -0.827 -0.001 1.00 95.81 198 CYS A CA 1
ATOM 1575 C C . CYS A 1 198 ? 8.708 -0.922 0.857 1.00 95.81 198 CYS A C 1
ATOM 1577 O O . CYS A 1 198 ? 9.612 -1.654 0.487 1.00 95.81 198 CYS A O 1
ATOM 1579 N N . ASP A 1 199 ? 8.730 -0.284 2.031 1.00 96.06 199 ASP A N 1
ATOM 1580 C CA . ASP A 1 199 ? 9.874 -0.326 2.951 1.00 96.06 199 ASP A CA 1
ATOM 1581 C C . ASP A 1 199 ? 10.185 -1.760 3.412 1.00 96.06 199 ASP A C 1
ATOM 1583 O O . ASP A 1 199 ? 11.340 -2.162 3.493 1.00 96.06 199 ASP A O 1
ATOM 1587 N N . ARG A 1 200 ? 9.150 -2.576 3.665 1.00 96.38 200 ARG A N 1
ATOM 1588 C CA . ARG A 1 200 ? 9.322 -3.997 4.023 1.00 96.38 200 ARG A CA 1
ATOM 1589 C C . ARG A 1 200 ? 9.821 -4.872 2.873 1.00 96.38 200 ARG A C 1
ATOM 1591 O O . ARG A 1 200 ? 10.353 -5.940 3.143 1.00 96.38 200 ARG A O 1
ATOM 1598 N N . HIS A 1 201 ? 9.609 -4.454 1.628 1.00 95.81 201 HIS A N 1
ATOM 1599 C CA . HIS A 1 201 ? 10.039 -5.175 0.423 1.00 95.81 201 HIS A CA 1
ATOM 1600 C C . HIS A 1 201 ? 11.141 -4.404 -0.315 1.00 95.81 201 HIS A C 1
ATOM 1602 O O . HIS A 1 201 ? 11.332 -4.596 -1.515 1.00 95.81 201 HIS A O 1
ATOM 1608 N N . PHE A 1 202 ? 11.839 -3.511 0.395 1.00 94.75 202 PHE A N 1
ATOM 1609 C CA . PHE A 1 202 ? 12.790 -2.581 -0.197 1.00 94.75 202 PHE A CA 1
ATOM 1610 C C . PHE A 1 202 ? 13.888 -3.323 -0.954 1.00 94.75 202 PHE A C 1
ATOM 1612 O O . PHE A 1 202 ? 14.115 -3.012 -2.115 1.00 94.75 202 PHE A O 1
ATOM 1619 N N . ASP A 1 203 ? 14.475 -4.356 -0.348 1.00 95.69 203 ASP A N 1
ATOM 1620 C CA . ASP A 1 203 ? 15.568 -5.124 -0.952 1.00 95.69 203 ASP A CA 1
ATOM 1621 C C . ASP A 1 203 ? 15.170 -5.746 -2.303 1.00 95.69 203 ASP A C 1
ATOM 1623 O O . ASP A 1 203 ? 15.945 -5.723 -3.258 1.00 95.69 203 ASP A O 1
ATOM 1627 N N . GLU A 1 204 ? 13.942 -6.268 -2.420 1.00 94.69 204 GLU A N 1
ATOM 1628 C CA . GLU A 1 204 ? 13.457 -6.861 -3.673 1.00 94.69 204 GLU A CA 1
ATOM 1629 C C . GLU A 1 204 ? 13.175 -5.789 -4.736 1.00 94.69 204 GLU A C 1
ATOM 1631 O O . GLU A 1 204 ? 13.496 -5.965 -5.915 1.00 94.69 204 GLU A O 1
ATOM 1636 N N . ILE A 1 205 ? 12.581 -4.668 -4.320 1.00 95.81 205 ILE A N 1
ATOM 1637 C CA . ILE A 1 205 ? 12.273 -3.530 -5.192 1.00 95.81 205 ILE A CA 1
ATOM 1638 C C . ILE A 1 205 ? 13.564 -2.896 -5.722 1.00 95.81 205 ILE A C 1
ATOM 1640 O O . ILE A 1 205 ? 13.684 -2.659 -6.924 1.00 95.81 205 ILE A O 1
ATOM 1644 N N . ASP A 1 206 ? 14.522 -2.641 -4.836 1.00 95.81 206 ASP A N 1
ATOM 1645 C CA . ASP A 1 206 ? 15.805 -2.022 -5.149 1.00 95.81 206 ASP A CA 1
ATOM 1646 C C . ASP A 1 206 ? 16.644 -2.931 -6.048 1.00 95.81 206 ASP A C 1
ATOM 1648 O O . ASP A 1 206 ? 17.093 -2.493 -7.104 1.00 95.81 206 ASP A O 1
ATOM 1652 N N . SER A 1 207 ? 16.737 -4.228 -5.731 1.00 95.75 207 SER A N 1
ATOM 1653 C CA . SER A 1 207 ? 17.416 -5.206 -6.588 1.00 95.75 207 SER A CA 1
ATOM 1654 C C . SER A 1 207 ? 16.841 -5.231 -8.011 1.00 95.75 207 SER A C 1
ATOM 1656 O O . SER A 1 207 ? 17.593 -5.211 -8.991 1.00 95.75 207 SER A O 1
ATOM 1658 N N . HIS A 1 208 ? 15.511 -5.213 -8.156 1.00 95.19 208 HIS A N 1
ATOM 1659 C CA . HIS A 1 208 ? 14.870 -5.177 -9.474 1.00 95.19 208 HIS A CA 1
ATOM 1660 C C . HIS A 1 208 ? 15.128 -3.866 -10.221 1.00 95.19 208 HIS A C 1
ATOM 1662 O O . HIS A 1 208 ? 15.411 -3.881 -11.419 1.00 95.19 208 HIS A O 1
ATOM 1668 N N . ASN A 1 209 ? 15.039 -2.730 -9.530 1.00 96.12 209 ASN A N 1
ATOM 1669 C CA . ASN A 1 209 ? 15.306 -1.427 -10.132 1.00 96.12 209 ASN A CA 1
ATOM 1670 C C . ASN A 1 209 ? 16.776 -1.310 -10.573 1.00 96.12 209 ASN A C 1
ATOM 1672 O O . ASN A 1 209 ? 17.031 -0.870 -11.692 1.00 96.12 209 ASN A O 1
ATOM 1676 N N . GLN A 1 210 ? 17.724 -1.778 -9.756 1.00 96.12 210 GLN A N 1
ATOM 1677 C CA . GLN A 1 210 ? 19.155 -1.809 -10.075 1.00 96.12 210 GLN A CA 1
ATOM 1678 C C . GLN A 1 210 ? 19.482 -2.735 -11.246 1.00 96.12 210 GLN A C 1
ATOM 1680 O O . GLN A 1 210 ? 20.300 -2.376 -12.086 1.00 96.12 210 GLN A O 1
ATOM 1685 N N . THR A 1 211 ? 18.805 -3.884 -11.357 1.00 95.31 211 THR A N 1
ATOM 1686 C CA . THR A 1 211 ? 18.994 -4.840 -12.470 1.00 95.31 211 THR A CA 1
ATOM 1687 C C . THR A 1 211 ? 18.828 -4.178 -13.841 1.00 95.31 211 THR A C 1
ATOM 1689 O O . THR A 1 211 ? 19.434 -4.604 -14.823 1.00 95.31 211 THR A O 1
ATOM 1692 N N . TYR A 1 212 ? 18.004 -3.134 -13.917 1.00 93.31 212 TYR A N 1
ATOM 1693 C CA . TYR A 1 212 ? 17.740 -2.390 -15.144 1.00 93.31 212 TYR A CA 1
ATOM 1694 C C . TYR A 1 212 ? 18.179 -0.927 -15.067 1.00 93.31 212 TYR A C 1
ATOM 1696 O O . TYR A 1 212 ? 17.773 -0.149 -15.924 1.00 93.31 212 TYR A O 1
ATOM 1704 N N . GLU A 1 213 ? 18.972 -0.565 -14.052 1.00 94.50 213 GLU A N 1
ATOM 1705 C CA . GLU A 1 213 ? 19.494 0.789 -13.820 1.00 94.50 213 GLU A CA 1
ATOM 1706 C C . GLU A 1 213 ? 18.400 1.874 -13.834 1.00 94.50 213 GLU A C 1
ATOM 1708 O O . GLU A 1 213 ? 18.590 2.986 -14.322 1.00 94.50 213 GLU A O 1
ATOM 1713 N N . LEU A 1 214 ? 17.218 1.537 -13.309 1.00 94.38 214 LEU A N 1
ATOM 1714 C CA . LEU A 1 214 ? 16.054 2.414 -13.327 1.00 94.38 214 LEU A CA 1
ATOM 1715 C C . LEU A 1 214 ? 16.127 3.457 -12.215 1.00 94.38 214 LEU A C 1
ATOM 1717 O O . LEU A 1 214 ? 16.454 3.162 -11.066 1.00 94.38 214 LEU A O 1
ATOM 1721 N N . THR A 1 215 ? 15.702 4.667 -12.550 1.00 94.19 215 THR A N 1
ATOM 1722 C CA . THR A 1 215 ? 15.590 5.807 -11.644 1.00 94.19 215 THR A CA 1
ATOM 1723 C C . THR A 1 215 ? 14.159 6.338 -11.629 1.00 94.19 215 THR A C 1
ATOM 1725 O O . THR A 1 215 ? 13.360 6.099 -12.535 1.00 94.19 215 THR A O 1
ATOM 1728 N N . GLU A 1 216 ? 13.815 7.151 -10.629 1.00 91.94 216 GLU A N 1
ATOM 1729 C CA . GLU A 1 216 ? 12.508 7.822 -10.600 1.00 91.94 216 GLU A CA 1
ATOM 1730 C C . GLU A 1 216 ? 12.255 8.717 -11.825 1.00 91.94 216 GLU A C 1
ATOM 1732 O O . GLU A 1 216 ? 11.102 8.936 -12.208 1.00 91.94 216 GLU A O 1
ATOM 1737 N N . GLY A 1 217 ? 13.321 9.228 -12.454 1.00 91.75 217 GLY A N 1
ATOM 1738 C CA . GLY A 1 217 ? 13.244 10.034 -13.670 1.00 91.75 217 GLY A CA 1
ATOM 1739 C C . GLY A 1 217 ? 12.656 9.268 -14.853 1.00 91.75 217 GLY A C 1
ATOM 1740 O O . GLY A 1 217 ? 11.909 9.854 -15.638 1.00 91.75 217 GLY A O 1
ATOM 1741 N N . ASP A 1 218 ? 12.892 7.958 -14.929 1.00 92.12 218 ASP A N 1
ATOM 1742 C CA . ASP A 1 218 ? 12.419 7.109 -16.026 1.00 92.12 218 ASP A CA 1
ATOM 1743 C C . ASP A 1 218 ? 10.894 6.980 -16.059 1.00 92.12 218 ASP A C 1
ATOM 1745 O O . ASP A 1 218 ? 10.313 6.699 -17.108 1.00 92.12 218 ASP A O 1
ATOM 1749 N N . ASN A 1 219 ? 10.217 7.254 -14.940 1.00 94.44 219 ASN A N 1
ATOM 1750 C CA . ASN A 1 219 ? 8.756 7.267 -14.861 1.00 94.44 219 ASN A CA 1
ATOM 1751 C C . ASN A 1 219 ? 8.119 8.544 -15.433 1.00 94.44 219 ASN A C 1
ATOM 1753 O O . ASN A 1 219 ? 6.890 8.626 -15.507 1.00 94.44 219 ASN A O 1
ATOM 1757 N N . ARG A 1 220 ? 8.909 9.543 -15.851 1.00 92.56 220 ARG A N 1
ATOM 1758 C CA . ARG A 1 220 ? 8.416 10.767 -16.505 1.00 92.56 220 ARG A CA 1
ATOM 1759 C C . ARG A 1 220 ? 8.078 10.484 -17.968 1.00 92.56 220 ARG A C 1
ATOM 1761 O O . ARG A 1 220 ? 8.781 10.903 -18.882 1.00 92.56 220 ARG A O 1
ATOM 1768 N N . LYS A 1 221 ? 6.996 9.740 -18.174 1.00 92.19 221 LYS A N 1
ATOM 1769 C CA . LYS A 1 221 ? 6.480 9.356 -19.491 1.00 92.19 221 LYS A CA 1
ATOM 1770 C C . LYS A 1 221 ? 5.166 10.088 -19.771 1.00 92.19 221 LYS A C 1
ATOM 1772 O O . LYS A 1 221 ? 4.485 10.525 -18.847 1.00 92.19 221 LYS A O 1
ATOM 1777 N N . SER A 1 222 ? 4.814 10.221 -21.049 1.00 91.00 222 SER A N 1
ATOM 1778 C CA . SER A 1 222 ? 3.540 10.821 -21.474 1.00 91.00 222 SER A CA 1
ATOM 1779 C C . SER A 1 222 ? 2.328 9.932 -21.188 1.00 91.00 222 SER A C 1
ATOM 1781 O O . SER A 1 222 ? 1.217 10.437 -21.080 1.00 91.00 222 SER A O 1
ATOM 1783 N N . VAL A 1 223 ? 2.550 8.624 -21.073 1.00 92.31 223 VAL A N 1
ATOM 1784 C CA . VAL A 1 223 ? 1.525 7.606 -20.827 1.00 92.31 223 VAL A CA 1
ATOM 1785 C C . VAL A 1 223 ? 1.509 7.260 -19.341 1.00 92.31 223 VAL A C 1
ATOM 1787 O O . VAL A 1 223 ? 2.567 7.249 -18.711 1.00 92.31 223 VAL A O 1
ATOM 1790 N N . ASP A 1 224 ? 0.340 6.963 -18.770 1.00 92.75 224 ASP A N 1
ATOM 1791 C CA . ASP A 1 224 ? 0.251 6.462 -17.398 1.00 92.75 224 ASP A CA 1
ATOM 1792 C C . ASP A 1 224 ? 0.578 4.959 -17.322 1.00 92.75 224 ASP A C 1
ATOM 1794 O O . ASP A 1 224 ? 0.236 4.178 -18.207 1.00 92.75 224 ASP A O 1
ATOM 1798 N N . ILE A 1 225 ? 1.210 4.521 -16.230 1.00 94.94 225 ILE A N 1
ATOM 1799 C CA . ILE A 1 225 ? 1.533 3.103 -16.019 1.00 94.94 225 ILE A CA 1
ATOM 1800 C C . ILE A 1 225 ? 0.286 2.212 -16.048 1.00 94.94 225 ILE A C 1
ATOM 1802 O O . ILE A 1 225 ? 0.370 1.075 -16.498 1.00 94.94 225 ILE A O 1
ATOM 1806 N N . SER A 1 226 ? -0.869 2.727 -15.616 1.00 93.50 226 SER A N 1
ATOM 1807 C CA . SER A 1 226 ? -2.144 1.996 -15.607 1.00 93.50 226 SER A CA 1
ATOM 1808 C C . SER A 1 226 ? -2.707 1.691 -16.999 1.00 93.50 226 SER A C 1
ATOM 1810 O O . SER A 1 226 ? -3.503 0.762 -17.142 1.00 93.50 226 SER A O 1
ATOM 1812 N N . GLU A 1 227 ? -2.275 2.419 -18.030 1.00 92.75 227 GLU A N 1
ATOM 1813 C CA . GLU A 1 227 ? -2.647 2.148 -19.424 1.00 92.75 227 GLU A CA 1
ATOM 1814 C C . GLU A 1 227 ? -1.810 1.008 -20.020 1.00 92.75 227 GLU A C 1
ATOM 1816 O O . GLU A 1 227 ? -2.256 0.308 -20.927 1.00 92.75 227 GLU A O 1
ATOM 1821 N N . VAL A 1 228 ? -0.604 0.800 -19.485 1.00 93.50 228 VAL A N 1
ATOM 1822 C CA . VAL A 1 228 ? 0.408 -0.092 -20.062 1.00 93.50 228 VAL A CA 1
ATOM 1823 C C . VAL A 1 228 ? 0.531 -1.402 -19.284 1.00 93.50 228 VAL A C 1
ATOM 1825 O O . VAL A 1 228 ? 0.600 -2.479 -19.872 1.00 93.50 228 VAL A O 1
ATOM 1828 N N . VAL A 1 229 ? 0.555 -1.325 -17.954 1.00 94.75 229 VAL A N 1
ATOM 1829 C CA . VAL A 1 229 ? 0.727 -2.473 -17.062 1.00 94.75 229 VAL A CA 1
ATOM 1830 C C . VAL A 1 229 ? -0.631 -2.870 -16.502 1.00 94.75 229 VAL A C 1
ATOM 1832 O O . VAL A 1 229 ? -1.249 -2.124 -15.743 1.00 94.75 229 VAL A O 1
ATOM 1835 N N . GLN A 1 230 ? -1.080 -4.077 -16.839 1.00 92.62 230 GLN A N 1
ATOM 1836 C CA . GLN A 1 230 ? -2.324 -4.633 -16.315 1.00 92.62 230 GLN A CA 1
ATOM 1837 C C . GLN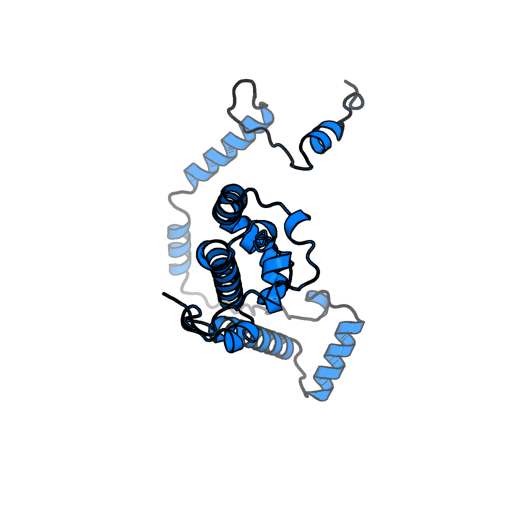 A 1 230 ? -2.039 -5.548 -15.126 1.00 92.62 230 GLN A C 1
ATOM 1839 O O . GLN A 1 230 ? -1.252 -6.489 -15.218 1.00 92.62 230 GLN A O 1
ATOM 1844 N N . VAL A 1 231 ? -2.697 -5.275 -13.999 1.00 92.44 231 VAL A N 1
ATOM 1845 C CA . VAL A 1 231 ? -2.642 -6.151 -12.825 1.00 92.44 231 VAL A CA 1
ATOM 1846 C C . VAL A 1 231 ? -3.699 -7.243 -12.996 1.00 92.44 231 VAL A C 1
ATOM 1848 O O . VAL A 1 231 ? -4.870 -6.902 -13.184 1.00 92.44 231 VAL A O 1
ATOM 1851 N N . PRO A 1 232 ? -3.333 -8.534 -12.925 1.00 89.00 232 PRO A N 1
ATOM 1852 C CA . PRO A 1 232 ? -4.272 -9.615 -13.180 1.00 89.00 232 PRO A CA 1
ATOM 1853 C C . PRO A 1 232 ? -5.385 -9.655 -12.124 1.00 89.00 232 PRO A C 1
ATOM 1855 O O . PRO A 1 232 ? -5.173 -9.397 -10.933 1.00 89.00 232 PRO A O 1
ATOM 1858 N N . GLU A 1 233 ? -6.598 -9.987 -12.576 1.00 89.56 233 GLU A N 1
ATOM 1859 C CA . GLU A 1 233 ? -7.774 -10.076 -11.703 1.00 89.56 233 GLU A CA 1
ATOM 1860 C C . GLU A 1 233 ? -7.618 -11.210 -10.681 1.00 89.56 233 GLU A C 1
ATOM 1862 O O . GLU A 1 233 ? -7.987 -11.053 -9.518 1.00 89.56 233 GLU A O 1
ATOM 1867 N N . TYR A 1 234 ? -7.004 -12.319 -11.086 1.00 86.94 234 TYR A N 1
ATOM 1868 C CA . TYR A 1 234 ? -6.703 -13.479 -10.249 1.00 86.94 234 TYR A CA 1
ATOM 1869 C C . TYR A 1 234 ? -5.196 -13.579 -9.991 1.00 86.94 234 TYR A C 1
ATOM 1871 O O . TYR A 1 234 ? -4.418 -13.004 -10.755 1.00 86.94 234 TYR A O 1
ATOM 1879 N N . PRO A 1 235 ? -4.763 -14.251 -8.909 1.00 76.94 235 PRO A N 1
ATOM 1880 C CA . PRO A 1 235 ? -3.346 -14.535 -8.727 1.00 76.94 235 PRO A CA 1
ATOM 1881 C C . PRO A 1 235 ? -2.837 -15.345 -9.926 1.00 76.94 235 PRO A C 1
ATOM 1883 O O . PRO A 1 235 ? -3.457 -16.324 -10.331 1.00 76.94 235 PRO A O 1
ATOM 1886 N N . THR A 1 236 ? -1.739 -14.891 -10.517 1.00 65.75 236 THR A N 1
ATOM 1887 C CA . THR A 1 236 ? -0.938 -15.687 -11.448 1.00 65.75 236 THR A CA 1
ATOM 1888 C C . THR A 1 236 ? 0.086 -16.456 -10.625 1.00 65.75 236 THR A C 1
ATOM 1890 O O . THR A 1 236 ? 0.775 -15.826 -9.815 1.00 65.75 236 THR A O 1
ATOM 1893 N N . ASP A 1 237 ? 0.108 -17.778 -10.803 1.00 51.41 237 ASP A N 1
ATOM 1894 C CA . ASP A 1 237 ? 1.058 -18.707 -10.172 1.00 51.41 237 ASP A CA 1
ATOM 1895 C C . ASP A 1 237 ? 2.523 -18.341 -10.466 1.00 51.41 237 ASP A C 1
ATOM 1897 O O . ASP A 1 237 ? 2.806 -17.855 -11.590 1.00 51.41 237 ASP A O 1
#

Solvent-accessible surface area (backbone atoms only — not comparable to full-atom values): 14752 Å² total; per-residue (Å²): 137,77,97,78,84,76,81,87,62,62,62,69,34,61,75,51,76,69,51,84,83,76,83,66,86,84,43,95,92,60,79,84,54,68,82,58,52,58,54,50,54,56,50,56,61,49,56,72,68,61,77,80,65,66,65,64,52,51,51,53,57,58,69,70,63,79,80,76,92,74,91,66,86,76,79,68,86,77,70,44,62,73,83,68,68,58,51,71,71,55,51,52,53,50,52,54,52,25,64,75,68,70,51,85,51,66,48,60,50,54,52,50,53,51,52,50,50,50,52,50,51,49,49,63,62,53,74,57,61,92,60,70,51,68,78,40,44,43,76,56,34,70,72,44,93,41,72,64,31,52,49,45,47,49,52,44,34,49,50,32,50,52,48,38,44,72,76,66,36,88,48,76,88,67,31,69,42,77,47,60,67,56,41,32,63,61,59,52,77,56,64,90,58,42,44,65,51,46,64,75,42,36,70,62,45,49,53,56,25,58,76,68,72,49,42,80,72,57,58,76,56,97,66,59,64,55,82,75,49,72,61,66,53,52,71,79,133

Radius of gyration: 31.14 Å; Cα contacts (8 Å, |Δi|>4): 136; chains: 1; bounding box: 71×48×84 Å

Foldseek 3Di:
DDPPPDDPDCVVCVVVVNDDDDDDPPDPPDDDDPVVVVVVVVVVVVVVVPPPDDPVVVVVVVVVPPDDDDPDPPPPPQDDCVVVVDDPVVVVVLVVVCVVVVNPRPVVVVVVVVVVVVVVVVCVVCVCPPDDLQFAFLVVLLVDPDLVSVLNLLVLLVVLLLCCQVPPDPDLLRHDQDDLVSSCLARNDDSVNSVVSCVVCVVVSVVSCVVSVHDNVSCPDPDRSNVPGHRGRGDDD

Nearest PDB structures (foldseek):
  8xbw-assembly1_L  TM=2.825E-01  e=7.428E+00  Homo sapiens

Organism: NCBI:txid423471

Mean predicted aligned error: 18.9 Å